Protein AF-A0A3N4KNM6-F1 (afdb_monomer)

Organism: NCBI:txid1392247

Radius of gyration: 22.74 Å; Cα contacts (8 Å, |Δi|>4): 442; chains: 1; bounding box: 51×50×60 Å

Foldseek 3Di:
DPPDPPPVVVVLVVLLVVLVPDDPLLSVLLLLLLLQCLQAPDFAAQLQSLQLSQQDLQSDRDPDDDHPVSNCVSNDQQWDAPPVVRGIHGNDPVSSVVSCVVDPNLQSLLSVLSSLLSCLQNVPPSPRNPVSSLACNVVSLVSHDDPPPVSPVSSVVSVCSCLPPDPSVVVSLVVLQVVLVVPPPDPDPDDPGRRQHLCNCCLQVLVVVSVVVCLVVLVPPPCNQLSLQLSLLNNLLNLNLVSNLVSLPDPPHDQQFLSPDPFSDGSLRSCLQVVNLNSNVSLVVDPNRDQQDATSQQDGSLRNNVVNVNVSSNVVLVPDPPRDPPRDGD

Structure (mmCIF, N/CA/C/O backbone):
data_AF-A0A3N4KNM6-F1
#
_entry.id   AF-A0A3N4KNM6-F1
#
loop_
_atom_site.group_PDB
_atom_site.id
_atom_site.type_symbol
_atom_site.label_atom_id
_atom_site.label_alt_id
_atom_site.label_comp_id
_atom_site.label_asym_id
_atom_site.label_entity_id
_atom_site.la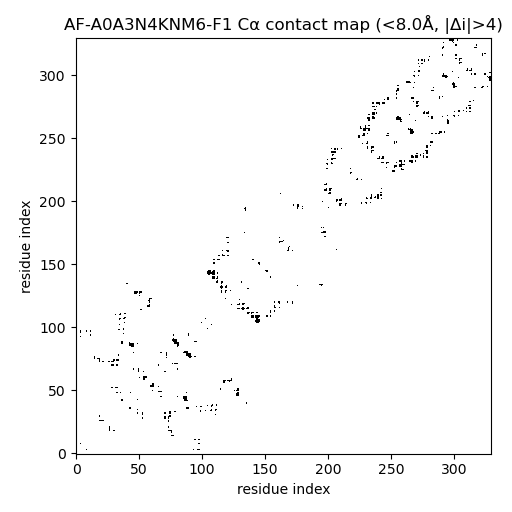bel_seq_id
_atom_site.pdbx_PDB_ins_code
_atom_site.Cartn_x
_atom_site.Cartn_y
_atom_site.Cartn_z
_atom_site.occupancy
_atom_site.B_iso_or_equiv
_atom_site.auth_seq_id
_atom_site.auth_comp_id
_atom_site.auth_asym_id
_atom_site.auth_atom_id
_atom_site.pdbx_PDB_model_num
ATOM 1 N N . MET A 1 1 ? 1.178 -22.705 -11.288 1.00 40.38 1 MET A N 1
ATOM 2 C CA . MET A 1 1 ? 2.420 -22.629 -12.080 1.00 40.38 1 MET A CA 1
ATOM 3 C C . MET A 1 1 ? 2.106 -23.187 -13.448 1.00 40.38 1 MET A C 1
ATOM 5 O O . MET A 1 1 ? 1.739 -24.351 -13.535 1.00 40.38 1 MET A O 1
ATOM 9 N N . VAL A 1 2 ? 2.117 -22.347 -14.479 1.00 44.06 2 VAL A N 1
ATOM 10 C CA . VAL A 1 2 ? 2.135 -22.839 -15.859 1.00 44.06 2 VAL A CA 1
ATOM 11 C C . VAL A 1 2 ? 3.602 -23.144 -16.120 1.00 44.06 2 VAL A C 1
ATOM 13 O O . VAL A 1 2 ? 4.392 -22.212 -16.210 1.00 44.06 2 VAL A O 1
ATOM 16 N N . GLU A 1 3 ? 3.980 -24.421 -16.113 1.00 51.47 3 GLU A N 1
ATOM 17 C CA . GLU A 1 3 ? 5.349 -24.813 -16.455 1.00 51.47 3 GLU A CA 1
ATOM 18 C C . GLU A 1 3 ? 5.665 -24.288 -17.857 1.00 51.47 3 GLU A C 1
ATOM 20 O O . GLU A 1 3 ? 4.931 -24.542 -18.819 1.00 51.47 3 GLU A O 1
ATOM 25 N N . ILE A 1 4 ? 6.732 -23.499 -17.958 1.00 58.62 4 ILE A N 1
ATOM 26 C CA . ILE A 1 4 ? 7.205 -22.986 -19.235 1.00 58.62 4 ILE A CA 1
ATOM 27 C C . ILE A 1 4 ? 7.643 -24.208 -20.065 1.00 58.62 4 ILE A C 1
ATOM 29 O O . ILE A 1 4 ? 8.384 -25.055 -19.565 1.00 58.62 4 ILE A O 1
ATOM 33 N N . PRO A 1 5 ? 7.172 -24.369 -21.318 1.00 60.12 5 PRO A N 1
ATOM 34 C CA . PRO A 1 5 ? 7.485 -25.560 -22.100 1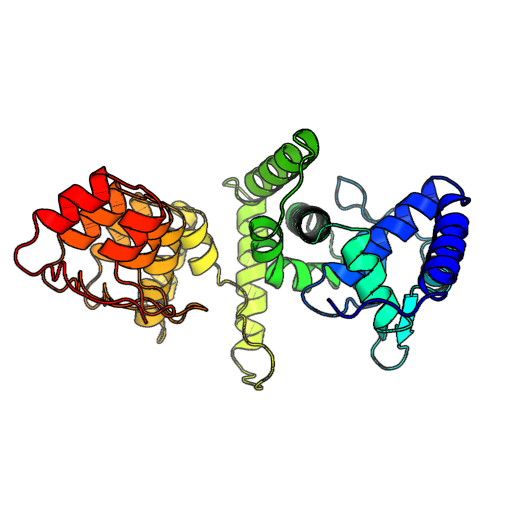.00 60.12 5 PRO A CA 1
ATOM 35 C C . PRO A 1 5 ? 8.997 -25.781 -22.237 1.00 60.12 5 PRO A C 1
ATOM 37 O O . PRO A 1 5 ? 9.740 -24.856 -22.577 1.00 60.12 5 PRO A O 1
ATOM 40 N N . ALA A 1 6 ? 9.443 -27.022 -22.022 1.00 56.44 6 ALA A N 1
ATOM 41 C CA . ALA A 1 6 ? 10.852 -27.399 -22.084 1.00 56.44 6 ALA A CA 1
ATOM 42 C C . ALA A 1 6 ? 11.496 -26.941 -23.413 1.00 56.44 6 ALA A C 1
ATOM 44 O O . ALA A 1 6 ? 11.115 -27.392 -24.492 1.00 56.44 6 ALA A O 1
ATOM 45 N N . GLY A 1 7 ? 12.454 -26.008 -23.324 1.00 63.00 7 GLY A N 1
ATOM 46 C CA . GLY A 1 7 ? 13.146 -25.375 -24.461 1.00 63.00 7 GLY A CA 1
ATOM 47 C C . GLY A 1 7 ? 12.948 -23.855 -24.559 1.00 63.00 7 GLY A C 1
ATOM 48 O O . GLY A 1 7 ? 13.859 -23.136 -24.985 1.00 63.00 7 GLY A O 1
ATOM 49 N N . LEU A 1 8 ? 11.812 -23.331 -24.085 1.00 70.38 8 LEU A N 1
ATOM 50 C CA . LEU A 1 8 ? 11.596 -21.883 -23.970 1.00 70.38 8 LEU A CA 1
ATOM 51 C C . LEU A 1 8 ? 12.484 -21.272 -22.879 1.00 70.38 8 LEU A C 1
ATOM 53 O O . LEU A 1 8 ? 13.085 -20.228 -23.120 1.00 70.38 8 LEU A O 1
ATOM 57 N N . ASP A 1 9 ? 12.699 -21.971 -21.763 1.00 76.25 9 ASP A N 1
ATOM 58 C CA . ASP A 1 9 ? 13.621 -21.525 -20.708 1.00 76.25 9 ASP A CA 1
ATOM 59 C C . ASP A 1 9 ? 15.058 -21.395 -21.201 1.00 76.25 9 ASP A C 1
ATOM 61 O O . ASP A 1 9 ? 15.755 -20.446 -20.856 1.00 76.25 9 ASP A O 1
ATOM 65 N N . GLN A 1 10 ? 15.521 -22.312 -22.053 1.00 82.06 10 GLN A N 1
ATOM 66 C CA . GLN A 1 10 ? 16.858 -22.218 -22.650 1.00 82.06 10 GLN A CA 1
ATOM 67 C C . GLN A 1 10 ? 16.966 -20.986 -23.554 1.00 82.06 10 GLN A C 1
ATOM 69 O O . GLN A 1 10 ? 17.974 -20.280 -23.538 1.00 82.06 10 GLN A O 1
ATOM 74 N N . THR A 1 11 ? 15.898 -20.689 -24.298 1.00 86.56 11 THR A N 1
ATOM 75 C CA . THR A 1 11 ? 15.822 -19.511 -25.167 1.00 86.56 11 THR A CA 1
ATOM 76 C C . THR A 1 11 ? 15.814 -18.216 -24.349 1.00 86.56 11 THR A C 1
ATOM 78 O O . THR A 1 11 ? 16.552 -17.281 -24.666 1.00 86.56 11 THR A O 1
ATOM 81 N N . PHE A 1 12 ? 15.027 -18.154 -23.273 1.00 89.75 12 PHE A N 1
ATOM 82 C CA . PHE A 1 12 ? 14.973 -16.996 -22.384 1.00 89.75 12 PHE A CA 1
ATOM 83 C C . PHE A 1 12 ? 16.278 -16.804 -21.613 1.00 89.75 12 PHE A C 1
ATOM 85 O O . PHE A 1 12 ? 16.792 -15.689 -21.582 1.00 89.75 12 PHE A O 1
ATOM 92 N N . ASN A 1 13 ? 16.894 -17.876 -21.114 1.00 88.69 13 ASN A N 1
ATOM 93 C CA . ASN A 1 13 ? 18.219 -17.817 -20.496 1.00 88.69 13 ASN A CA 1
ATOM 94 C C . ASN A 1 13 ? 19.294 -17.323 -21.477 1.00 88.69 13 ASN A C 1
ATOM 96 O O . ASN A 1 13 ? 20.147 -16.525 -21.097 1.00 88.69 13 ASN A O 1
ATOM 100 N N . ALA A 1 14 ? 19.236 -17.711 -22.755 1.00 90.25 14 ALA A N 1
ATOM 101 C CA . ALA A 1 14 ? 20.152 -17.191 -23.771 1.00 90.25 14 ALA A CA 1
ATOM 102 C C . ALA A 1 14 ? 19.932 -15.692 -24.059 1.00 90.25 14 ALA A C 1
ATOM 104 O O . ALA A 1 14 ? 20.891 -14.955 -24.296 1.00 90.25 14 ALA A O 1
ATOM 105 N N . ILE A 1 15 ? 18.683 -15.210 -24.042 1.00 90.50 15 ILE A N 1
ATOM 106 C CA . ILE A 1 15 ? 18.385 -13.771 -24.146 1.00 90.50 15 ILE A CA 1
ATOM 107 C C . ILE A 1 15 ? 18.886 -13.032 -22.901 1.00 90.50 15 ILE A C 1
ATOM 109 O O . ILE A 1 15 ? 19.560 -12.014 -23.040 1.00 90.50 15 ILE A O 1
ATOM 113 N N . LEU A 1 16 ? 18.633 -13.565 -21.706 1.00 91.38 16 LEU A N 1
ATOM 114 C CA . LEU A 1 16 ? 19.095 -12.982 -20.451 1.00 91.38 16 LEU A CA 1
ATOM 115 C C . LEU A 1 16 ? 20.625 -12.910 -20.393 1.00 91.38 16 LEU A C 1
ATOM 117 O O . LEU A 1 16 ? 21.168 -11.864 -20.064 1.00 91.38 16 LEU A O 1
ATOM 121 N N . HIS A 1 17 ? 21.328 -13.957 -20.828 1.00 92.62 17 HIS A N 1
ATOM 122 C CA . HIS A 1 17 ? 22.785 -13.940 -20.946 1.00 92.62 17 HIS A CA 1
ATOM 123 C C . HIS A 1 17 ? 23.271 -12.839 -21.901 1.00 92.62 17 HIS A C 1
ATOM 125 O O . HIS A 1 17 ? 24.278 -12.189 -21.636 1.00 92.62 17 HIS A O 1
ATOM 131 N N . ARG A 1 18 ? 22.561 -12.582 -23.010 1.00 94.38 18 ARG A N 1
ATOM 132 C CA . ARG A 1 18 ? 22.881 -11.448 -23.896 1.00 94.38 18 ARG A CA 1
ATOM 133 C C . ARG A 1 18 ? 22.649 -10.101 -23.219 1.00 94.38 18 ARG A C 1
ATOM 135 O O . ARG A 1 18 ? 23.432 -9.191 -23.454 1.00 94.38 18 ARG A O 1
ATOM 142 N N . ILE A 1 19 ? 21.616 -9.975 -22.386 1.00 93.75 19 ILE A N 1
ATOM 143 C CA . ILE A 1 19 ? 21.391 -8.783 -21.556 1.00 93.75 19 ILE A CA 1
ATOM 144 C C . ILE A 1 19 ? 22.547 -8.601 -20.564 1.00 93.75 19 ILE A C 1
ATOM 146 O O . ILE A 1 19 ? 23.130 -7.521 -20.480 1.00 93.75 19 ILE A O 1
ATOM 150 N N . ASP A 1 20 ? 22.937 -9.671 -19.875 1.00 92.81 20 ASP A N 1
ATOM 151 C CA . ASP A 1 20 ? 24.010 -9.655 -18.882 1.00 92.81 20 ASP A CA 1
ATOM 152 C C . ASP A 1 20 ? 25.406 -9.465 -19.513 1.00 92.81 20 ASP A C 1
ATOM 154 O O . ASP A 1 20 ? 26.302 -8.916 -18.878 1.00 92.81 20 ASP A O 1
ATOM 158 N N . ALA A 1 21 ? 25.593 -9.803 -20.790 1.00 95.06 21 ALA A N 1
ATOM 159 C CA . ALA A 1 21 ? 26.837 -9.553 -21.522 1.00 95.06 21 ALA A CA 1
ATOM 160 C C . ALA A 1 21 ? 27.030 -8.086 -21.959 1.00 95.06 21 ALA A C 1
ATOM 162 O O . ALA A 1 21 ? 28.122 -7.717 -22.394 1.00 95.06 21 ALA A O 1
ATOM 163 N N . GLN A 1 22 ? 26.000 -7.238 -21.859 1.00 95.25 22 GLN A N 1
ATOM 164 C CA . GLN A 1 22 ? 26.117 -5.817 -22.196 1.00 95.25 22 GLN A CA 1
ATOM 165 C C . GLN A 1 22 ? 26.999 -5.058 -21.190 1.00 95.25 22 GLN A C 1
ATOM 167 O O . GLN A 1 22 ? 27.291 -5.529 -20.083 1.00 95.25 22 GLN A O 1
ATOM 172 N N . LEU A 1 23 ? 27.395 -3.837 -21.571 1.00 93.06 23 LEU A N 1
ATOM 173 C CA . LEU A 1 23 ? 28.063 -2.891 -20.675 1.00 93.06 23 LEU A CA 1
ATOM 174 C C . LEU A 1 23 ? 27.224 -2.652 -19.415 1.00 93.06 23 LEU A C 1
ATOM 176 O O . LEU A 1 23 ? 25.996 -2.618 -19.475 1.00 93.06 23 LEU A O 1
ATOM 180 N N . GLU A 1 24 ? 27.896 -2.409 -18.289 1.00 89.94 24 GLU A N 1
ATOM 181 C CA . GLU A 1 24 ? 27.272 -2.316 -16.961 1.00 89.94 24 GLU A CA 1
ATOM 182 C C . GLU A 1 24 ? 26.066 -1.363 -16.914 1.00 89.94 24 GLU A C 1
ATOM 184 O O . GLU A 1 24 ? 25.020 -1.695 -16.354 1.00 89.94 24 GLU A O 1
ATOM 189 N N . ARG A 1 25 ? 26.172 -0.198 -17.571 1.00 88.56 25 ARG A N 1
ATOM 190 C CA . ARG A 1 25 ? 25.082 0.786 -17.657 1.00 88.56 25 ARG A CA 1
ATOM 191 C C . ARG A 1 25 ? 23.850 0.226 -18.377 1.00 88.56 25 ARG A C 1
ATOM 193 O O . ARG A 1 25 ? 22.740 0.401 -17.880 1.00 88.56 25 ARG A O 1
ATOM 200 N N . SER A 1 26 ? 24.046 -0.419 -19.524 1.00 91.12 26 SER A N 1
ATOM 201 C CA . SER A 1 26 ? 22.969 -0.973 -20.353 1.00 91.12 26 SER A CA 1
ATOM 202 C C . SER A 1 26 ? 22.342 -2.203 -19.702 1.00 91.12 26 SER A C 1
ATOM 204 O O . SER A 1 26 ? 21.123 -2.289 -19.615 1.00 91.12 26 SER A O 1
ATOM 206 N N . ARG A 1 27 ? 23.158 -3.088 -19.115 1.00 93.25 27 ARG A N 1
ATOM 207 C CA . ARG A 1 27 ? 22.684 -4.224 -18.313 1.00 93.25 27 ARG A CA 1
ATOM 208 C C . ARG A 1 27 ? 21.820 -3.766 -17.142 1.00 93.25 27 ARG A C 1
ATOM 210 O O . ARG A 1 27 ? 20.701 -4.244 -16.977 1.00 93.25 27 ARG A O 1
ATOM 217 N N . THR A 1 28 ? 22.320 -2.821 -16.344 1.00 90.75 28 THR A N 1
ATOM 218 C CA . THR A 1 28 ? 21.588 -2.282 -15.190 1.00 90.75 28 THR A CA 1
ATOM 219 C C . THR A 1 28 ? 20.264 -1.664 -15.630 1.00 90.75 28 THR A C 1
ATOM 221 O O . THR A 1 28 ? 19.230 -1.923 -15.015 1.00 90.75 28 THR A O 1
ATOM 224 N N . ARG A 1 29 ? 20.267 -0.892 -16.726 1.00 92.31 29 ARG A N 1
ATOM 225 C CA . ARG A 1 29 ? 19.048 -0.281 -17.260 1.00 92.31 29 ARG A CA 1
ATOM 226 C C . ARG A 1 29 ? 18.053 -1.323 -17.763 1.00 92.31 29 ARG A C 1
ATOM 228 O O . ARG A 1 29 ? 16.887 -1.241 -17.395 1.00 92.31 29 ARG A O 1
ATOM 235 N N . ALA A 1 30 ? 18.503 -2.305 -18.539 1.00 94.38 30 ALA A N 1
ATOM 236 C CA . ALA A 1 30 ? 17.660 -3.376 -19.056 1.00 94.38 30 ALA A CA 1
ATOM 237 C C . ALA A 1 30 ? 17.006 -4.166 -17.918 1.00 94.38 30 ALA A C 1
ATOM 239 O O . ALA A 1 30 ? 15.788 -4.330 -17.905 1.00 94.38 30 ALA A O 1
ATOM 240 N N . ARG A 1 31 ? 17.783 -4.587 -16.909 1.00 93.25 31 ARG A N 1
ATOM 241 C CA . ARG A 1 31 ? 17.239 -5.299 -15.740 1.00 93.25 31 ARG A CA 1
ATOM 242 C C . ARG A 1 31 ? 16.252 -4.435 -14.960 1.00 93.25 31 ARG A C 1
ATOM 244 O O . ARG A 1 31 ? 15.190 -4.927 -14.590 1.00 93.25 31 ARG A O 1
ATOM 251 N N . LYS A 1 32 ? 16.559 -3.147 -14.763 1.00 92.38 32 LYS A N 1
ATOM 252 C CA . LYS A 1 32 ? 15.626 -2.198 -14.143 1.00 92.38 32 LYS A CA 1
ATOM 253 C C . LYS A 1 32 ? 14.337 -2.088 -14.959 1.00 92.38 32 LYS A C 1
ATOM 255 O O . LYS A 1 32 ? 13.266 -2.211 -14.387 1.00 92.38 32 LYS A O 1
ATOM 260 N N . ALA A 1 33 ? 14.410 -1.965 -16.282 1.00 94.94 33 ALA A N 1
ATOM 261 C CA . ALA A 1 33 ? 13.234 -1.892 -17.148 1.00 94.94 33 ALA A CA 1
ATOM 262 C C . ALA A 1 33 ? 12.344 -3.139 -17.038 1.00 94.94 33 ALA A C 1
ATOM 264 O O . ALA A 1 33 ? 11.131 -2.997 -16.899 1.00 94.94 33 ALA A O 1
ATOM 265 N N . LEU A 1 34 ? 12.932 -4.343 -17.022 1.00 94.94 34 LEU A N 1
ATOM 266 C CA . LEU A 1 34 ? 12.185 -5.590 -16.817 1.00 94.94 34 LEU A CA 1
ATOM 267 C C . LEU A 1 34 ? 11.457 -5.594 -15.465 1.00 94.94 34 LEU A C 1
ATOM 269 O O . LEU A 1 34 ? 10.272 -5.912 -15.422 1.00 94.94 34 LEU A O 1
ATOM 273 N N . MET A 1 35 ? 12.132 -5.182 -14.384 1.00 92.81 35 MET A N 1
ATOM 274 C CA . MET A 1 35 ? 11.518 -5.080 -13.053 1.00 92.81 35 MET A CA 1
ATOM 275 C C . MET A 1 35 ? 10.376 -4.061 -13.014 1.00 92.81 35 MET A C 1
ATOM 277 O O . MET A 1 35 ? 9.349 -4.332 -12.402 1.00 92.81 35 MET A O 1
ATOM 281 N N . LEU A 1 36 ? 10.523 -2.910 -13.676 1.00 93.69 36 LEU A N 1
ATOM 282 C CA . LEU A 1 36 ? 9.483 -1.878 -13.700 1.00 93.69 36 LEU A CA 1
ATOM 283 C C . LEU A 1 36 ? 8.267 -2.298 -14.522 1.00 93.69 36 LEU A C 1
ATOM 285 O O . LEU A 1 36 ? 7.143 -2.104 -14.080 1.00 93.69 36 LEU A O 1
ATOM 289 N N . ILE A 1 37 ? 8.474 -2.907 -15.692 1.00 93.31 37 ILE A N 1
ATOM 290 C CA . ILE A 1 37 ? 7.374 -3.427 -16.517 1.00 93.31 37 ILE A CA 1
ATOM 291 C C . ILE A 1 37 ? 6.640 -4.548 -15.775 1.00 93.31 37 ILE A C 1
ATOM 293 O O . ILE A 1 37 ? 5.416 -4.613 -15.834 1.00 93.31 37 ILE A O 1
ATOM 297 N N . HIS A 1 38 ? 7.377 -5.410 -15.069 1.00 92.19 38 HIS A N 1
ATOM 298 C CA . HIS A 1 38 ? 6.799 -6.495 -14.285 1.00 92.19 38 HIS A CA 1
ATOM 299 C C . HIS A 1 38 ? 6.027 -5.993 -13.055 1.00 92.19 38 HIS A C 1
ATOM 301 O O . HIS A 1 38 ? 4.898 -6.418 -12.829 1.00 92.19 38 HIS A O 1
ATOM 307 N N . GLY A 1 39 ? 6.626 -5.094 -12.270 1.00 91.25 39 GLY A N 1
ATOM 308 C CA . GLY A 1 39 ? 6.070 -4.635 -10.998 1.00 91.25 39 GLY A CA 1
ATOM 309 C C . GLY A 1 39 ? 5.002 -3.550 -11.118 1.00 91.25 39 GLY A C 1
ATOM 310 O O . GLY A 1 39 ? 4.355 -3.235 -10.121 1.00 91.25 39 GLY A O 1
ATOM 311 N N . ALA A 1 40 ? 4.818 -2.936 -12.290 1.00 91.81 40 ALA A N 1
ATOM 312 C CA . ALA A 1 40 ? 3.860 -1.851 -12.449 1.00 91.81 40 ALA A CA 1
ATOM 313 C C . ALA A 1 40 ? 2.399 -2.325 -12.332 1.00 91.81 40 ALA A C 1
ATOM 315 O O . ALA A 1 40 ? 1.984 -3.304 -12.941 1.00 91.81 40 ALA A O 1
ATOM 316 N N . GLN A 1 41 ? 1.587 -1.558 -11.599 1.00 88.75 41 GLN A N 1
ATOM 317 C CA . GLN A 1 41 ? 0.149 -1.788 -11.395 1.00 88.75 41 GLN A CA 1
ATOM 318 C C . GLN A 1 41 ? -0.677 -1.566 -12.668 1.00 88.75 41 GLN A C 1
ATOM 320 O O . GLN A 1 41 ? -1.819 -2.004 -12.774 1.00 88.75 41 GLN A O 1
ATOM 325 N N . ARG A 1 42 ? -0.095 -0.878 -13.654 1.00 89.44 42 ARG A N 1
ATOM 326 C CA . ARG A 1 42 ? -0.599 -0.780 -15.023 1.00 89.44 42 ARG A CA 1
ATOM 327 C C . ARG A 1 42 ? 0.571 -0.664 -15.998 1.00 89.44 42 ARG A C 1
ATOM 329 O O . ARG A 1 42 ? 1.638 -0.210 -15.582 1.00 89.44 42 ARG A O 1
ATOM 336 N N . PRO A 1 43 ? 0.374 -0.963 -17.294 1.00 89.69 43 PRO A N 1
ATOM 337 C CA . PRO A 1 43 ? 1.395 -0.707 -18.300 1.00 89.69 43 PRO A CA 1
ATOM 338 C C . PRO A 1 43 ? 1.909 0.738 -18.231 1.00 89.69 43 PRO A C 1
ATOM 340 O O . PRO A 1 43 ? 1.127 1.695 -18.134 1.00 89.69 43 PRO A O 1
ATOM 343 N N . LEU A 1 44 ? 3.235 0.877 -18.251 1.00 89.94 44 LEU A N 1
ATOM 344 C CA . LEU A 1 44 ? 3.920 2.165 -18.252 1.00 89.94 44 LEU A CA 1
ATOM 345 C C . LEU A 1 44 ? 4.015 2.689 -19.681 1.00 89.94 44 LEU A C 1
ATOM 347 O O . LEU A 1 44 ? 4.361 1.946 -20.606 1.00 89.94 44 LEU A O 1
ATOM 351 N N . SER A 1 45 ? 3.737 3.980 -19.845 1.00 91.31 45 SER A N 1
ATOM 352 C CA . SER A 1 45 ? 3.939 4.644 -21.127 1.00 91.31 45 SER A CA 1
ATOM 353 C C . SER A 1 45 ? 5.420 4.801 -21.460 1.00 91.31 45 SER A C 1
ATOM 355 O O . SER A 1 45 ? 6.272 4.757 -20.565 1.00 91.31 45 SER A O 1
ATOM 357 N N . SER A 1 46 ? 5.746 5.065 -22.728 1.00 92.00 46 SER A N 1
ATOM 358 C CA . SER A 1 46 ? 7.141 5.293 -23.125 1.00 92.00 46 SER A CA 1
ATOM 359 C C . SER A 1 46 ? 7.800 6.409 -22.318 1.00 92.00 46 SER A C 1
ATOM 361 O O . SER A 1 46 ? 8.933 6.269 -21.861 1.00 92.00 46 SER A O 1
ATOM 363 N N . LYS A 1 47 ? 7.070 7.507 -22.093 1.00 89.44 47 LYS A N 1
ATOM 364 C CA . LYS A 1 47 ? 7.557 8.651 -21.310 1.00 89.44 47 LYS A CA 1
ATOM 365 C C . LYS A 1 47 ? 7.770 8.297 -19.841 1.00 89.44 47 LYS A C 1
ATOM 367 O O . LYS A 1 47 ? 8.778 8.700 -19.274 1.00 89.44 47 LYS A O 1
ATOM 372 N N . GLU A 1 48 ? 6.848 7.544 -19.240 1.00 90.38 48 GLU A N 1
ATOM 373 C CA . GLU A 1 48 ? 6.959 7.109 -17.841 1.00 90.38 48 GLU A CA 1
ATOM 374 C C . GLU A 1 48 ? 8.160 6.187 -17.635 1.00 90.38 48 GLU A C 1
ATOM 376 O O . GLU A 1 48 ? 8.934 6.403 -16.704 1.00 90.38 48 GLU A O 1
ATOM 381 N N . LEU A 1 49 ? 8.354 5.199 -18.518 1.00 92.06 49 LEU A N 1
ATOM 382 C CA . LEU A 1 49 ? 9.467 4.262 -18.392 1.00 92.06 49 LEU A CA 1
ATOM 383 C C . LEU A 1 49 ? 10.817 4.945 -18.641 1.00 92.06 49 LEU A C 1
ATOM 385 O O . LEU A 1 49 ? 11.748 4.741 -17.866 1.00 92.06 49 LEU A O 1
ATOM 389 N N . ILE A 1 50 ? 10.927 5.791 -19.673 1.00 90.69 50 ILE A N 1
ATOM 390 C CA . ILE A 1 50 ? 12.152 6.566 -19.931 1.00 90.69 50 ILE A CA 1
ATOM 391 C C . ILE A 1 50 ? 12.492 7.431 -18.715 1.00 90.69 50 ILE A C 1
ATOM 393 O O . ILE A 1 50 ? 13.624 7.397 -18.238 1.00 90.69 50 ILE A O 1
ATOM 397 N N . GLN A 1 51 ? 11.506 8.151 -18.173 1.00 87.44 51 GLN A N 1
ATOM 398 C CA . GLN A 1 51 ? 11.694 8.976 -16.984 1.00 87.44 51 GLN A CA 1
ATOM 399 C C . GLN A 1 51 ? 12.172 8.137 -15.789 1.00 87.44 51 GLN A C 1
ATOM 401 O O . GLN A 1 51 ? 13.133 8.519 -15.132 1.00 87.44 51 GLN A O 1
ATOM 406 N N . ALA A 1 52 ? 11.554 6.983 -15.531 1.00 89.25 52 ALA A N 1
ATOM 407 C CA . ALA A 1 52 ? 11.923 6.090 -14.431 1.00 89.25 52 ALA A CA 1
ATOM 408 C C . ALA A 1 52 ? 13.348 5.507 -14.557 1.00 89.25 52 ALA A C 1
ATOM 410 O O . ALA A 1 52 ? 14.029 5.271 -13.554 1.00 89.25 52 ALA A O 1
ATOM 411 N N . LEU A 1 53 ? 13.811 5.262 -15.786 1.00 89.44 53 LEU A N 1
ATOM 412 C CA . LEU A 1 53 ? 15.131 4.688 -16.066 1.00 89.44 53 LEU A CA 1
ATOM 413 C C . LEU A 1 53 ? 16.262 5.720 -16.093 1.00 89.44 53 LEU A C 1
ATOM 415 O O . LEU A 1 53 ? 17.419 5.348 -15.881 1.00 89.44 53 LEU A O 1
ATOM 419 N N . ASP A 1 54 ? 15.946 6.982 -16.374 1.00 83.25 54 ASP A N 1
ATOM 420 C CA . ASP A 1 54 ? 16.935 8.055 -16.537 1.00 83.25 54 ASP A CA 1
ATOM 421 C C . ASP A 1 54 ? 17.004 9.019 -15.339 1.00 83.25 54 ASP A C 1
ATOM 423 O O . ASP A 1 54 ? 17.854 9.911 -15.305 1.00 83.25 54 ASP A O 1
ATOM 427 N N . MET A 1 55 ? 16.136 8.812 -14.343 1.00 75.31 55 MET A N 1
ATOM 428 C CA . MET A 1 55 ? 16.147 9.515 -13.063 1.00 75.31 55 MET A CA 1
ATOM 429 C C . MET A 1 55 ? 17.365 9.100 -12.226 1.00 75.31 55 MET A C 1
ATOM 431 O O . MET A 1 55 ? 17.601 7.911 -11.989 1.00 75.31 55 MET A O 1
ATOM 435 N N . ASP A 1 56 ? 18.154 10.076 -11.778 1.00 68.75 56 ASP A N 1
ATOM 436 C CA . ASP A 1 56 ? 19.164 9.860 -10.744 1.00 68.75 56 ASP A CA 1
ATOM 437 C C . ASP A 1 56 ? 18.564 9.927 -9.326 1.00 68.75 56 ASP A C 1
ATOM 439 O O . ASP A 1 56 ? 17.398 10.265 -9.135 1.00 68.75 56 ASP A O 1
ATOM 443 N N . SER A 1 57 ? 19.377 9.658 -8.300 1.00 64.25 57 SER A N 1
ATOM 444 C CA . SER A 1 57 ? 18.936 9.664 -6.895 1.00 64.25 57 SER A CA 1
ATOM 445 C C . SER A 1 57 ? 18.454 11.033 -6.371 1.00 64.25 57 SER A C 1
ATOM 447 O O . SER A 1 57 ? 18.104 11.152 -5.197 1.00 64.25 57 SER A O 1
ATOM 449 N N . ARG A 1 58 ? 18.506 12.095 -7.187 1.00 60.53 58 ARG A N 1
ATOM 450 C CA . ARG A 1 58 ? 18.006 13.449 -6.891 1.00 60.53 58 ARG A CA 1
ATOM 451 C C . ARG A 1 58 ? 16.810 13.831 -7.768 1.00 60.53 58 ARG A C 1
ATOM 453 O O . ARG A 1 58 ? 16.441 15.008 -7.816 1.00 60.53 58 ARG A O 1
ATOM 460 N N . GLY A 1 59 ? 16.221 12.867 -8.476 1.00 57.34 59 GLY A N 1
ATOM 461 C CA . GLY A 1 59 ? 15.097 13.121 -9.366 1.00 57.34 59 GLY A CA 1
ATOM 462 C C . GLY A 1 59 ? 15.484 13.859 -10.649 1.00 57.34 59 GLY A C 1
ATOM 463 O O . GLY A 1 59 ? 14.597 14.322 -11.366 1.00 57.34 59 GLY A O 1
ATOM 464 N N . GLU A 1 60 ? 16.779 14.032 -10.939 1.00 61.47 60 GLU A N 1
ATOM 465 C CA . GLU A 1 60 ? 17.226 14.692 -12.161 1.00 61.47 60 GLU A CA 1
ATOM 466 C C . GLU A 1 60 ? 17.249 13.680 -13.300 1.00 61.47 60 GLU A C 1
ATOM 468 O O . GLU A 1 60 ? 17.893 12.633 -13.222 1.00 61.47 60 GLU A O 1
ATOM 473 N N . VAL A 1 61 ? 16.533 14.004 -14.377 1.00 61.41 61 VAL A N 1
ATOM 474 C CA . VAL A 1 61 ? 16.677 13.285 -15.641 1.00 61.41 61 VAL A CA 1
ATOM 475 C C . VAL A 1 61 ? 18.058 13.632 -16.177 1.00 61.41 61 VAL A C 1
ATOM 477 O O . VAL A 1 61 ? 18.334 14.798 -16.478 1.00 61.41 61 VAL A O 1
ATOM 480 N N . ARG A 1 62 ? 18.942 12.635 -16.262 1.00 63.94 62 ARG A N 1
ATOM 481 C CA . ARG A 1 62 ? 20.272 12.822 -16.852 1.00 63.94 62 ARG A CA 1
ATOM 482 C C . ARG A 1 62 ? 20.084 13.369 -18.265 1.00 63.94 62 ARG A C 1
ATOM 484 O O . ARG A 1 62 ? 19.249 12.877 -19.009 1.00 63.94 62 ARG A O 1
ATOM 491 N N . ALA A 1 63 ? 20.805 14.428 -18.624 1.00 51.84 63 ALA A N 1
ATOM 492 C CA . ALA A 1 63 ? 20.574 15.142 -19.876 1.00 51.84 63 ALA A CA 1
ATOM 493 C C . ALA A 1 63 ? 20.596 14.203 -21.105 1.00 51.84 63 ALA A C 1
ATOM 495 O O . ALA A 1 63 ? 21.657 13.789 -21.564 1.00 51.84 63 ALA A O 1
ATOM 496 N N . GLY A 1 64 ? 19.391 13.891 -21.596 1.00 60.16 64 GLY A N 1
ATOM 497 C CA . GLY A 1 64 ? 19.003 13.598 -22.975 1.00 60.16 64 GLY A CA 1
ATOM 498 C C . GLY A 1 64 ? 19.822 12.553 -23.726 1.00 60.16 64 GLY A C 1
ATOM 499 O O . GLY A 1 64 ? 20.759 12.896 -24.440 1.00 60.16 64 GLY A O 1
ATOM 500 N N . GLY A 1 65 ? 19.382 11.294 -23.679 1.00 70.06 65 GLY A N 1
ATOM 501 C CA . GLY A 1 65 ? 19.844 10.287 -24.641 1.00 70.06 65 GLY A CA 1
ATOM 502 C C . GLY A 1 65 ? 19.082 8.964 -24.643 1.00 70.06 65 GLY A C 1
ATOM 503 O O . GLY A 1 65 ? 19.221 8.201 -25.593 1.00 70.06 65 GLY A O 1
ATOM 504 N N . LEU A 1 66 ? 18.281 8.670 -23.612 1.00 86.00 66 LEU A N 1
ATOM 505 C CA . LEU A 1 66 ? 17.513 7.429 -23.568 1.00 86.00 66 LEU A CA 1
ATOM 506 C C . LEU A 1 66 ? 16.267 7.527 -24.458 1.00 86.00 66 LEU A C 1
ATOM 508 O O . LEU A 1 66 ? 15.355 8.303 -24.175 1.00 86.00 66 LEU A O 1
ATOM 512 N N . THR A 1 67 ? 16.223 6.731 -25.525 1.00 91.62 67 THR A N 1
ATOM 513 C CA . THR A 1 67 ? 15.065 6.632 -26.424 1.00 91.62 67 THR A CA 1
ATOM 514 C C . THR A 1 67 ? 14.331 5.310 -26.227 1.00 91.62 67 THR A C 1
ATOM 516 O O . THR A 1 67 ? 14.831 4.389 -25.577 1.00 91.62 67 THR A O 1
ATOM 519 N N . THR A 1 68 ? 13.141 5.192 -26.818 1.00 93.12 68 THR A N 1
ATOM 520 C CA . THR A 1 68 ? 12.419 3.916 -26.861 1.00 93.12 68 THR A CA 1
ATOM 521 C C . THR A 1 68 ? 13.240 2.829 -27.542 1.00 93.12 68 THR A C 1
ATOM 523 O O . THR A 1 68 ? 13.267 1.706 -27.056 1.00 93.12 68 THR A O 1
ATOM 526 N N . ASP A 1 69 ? 13.944 3.172 -28.623 1.00 93.88 69 ASP A N 1
ATOM 527 C CA . ASP A 1 69 ? 14.758 2.222 -29.383 1.00 93.88 69 ASP A CA 1
ATOM 528 C C . ASP A 1 69 ? 15.950 1.739 -28.551 1.00 93.88 69 ASP A C 1
ATOM 530 O O . ASP A 1 69 ? 16.195 0.542 -28.488 1.00 93.88 69 ASP A O 1
ATOM 534 N N . THR A 1 70 ? 16.600 2.628 -27.787 1.00 93.94 70 THR A N 1
ATOM 535 C CA . THR A 1 70 ? 17.647 2.221 -26.836 1.00 93.94 70 THR A CA 1
ATOM 536 C C . THR A 1 70 ? 17.122 1.225 -25.801 1.00 93.94 70 THR A C 1
ATOM 538 O O . THR A 1 70 ? 17.802 0.250 -25.505 1.00 93.94 70 THR A O 1
ATOM 541 N N . ILE A 1 71 ? 15.918 1.435 -25.255 1.00 94.12 71 ILE A N 1
ATOM 542 C CA . ILE A 1 71 ? 15.324 0.493 -24.291 1.00 94.12 71 ILE A CA 1
ATOM 543 C C . ILE A 1 71 ? 15.045 -0.858 -24.958 1.00 94.12 71 ILE A C 1
ATOM 545 O O . ILE A 1 71 ? 15.343 -1.892 -24.368 1.00 94.12 71 ILE A O 1
ATOM 549 N N . LEU A 1 72 ? 14.493 -0.866 -26.175 1.00 94.88 72 LEU A N 1
ATOM 550 C CA . LEU A 1 72 ? 14.214 -2.102 -26.912 1.00 94.88 72 LEU A CA 1
ATOM 551 C C . LEU A 1 72 ? 15.502 -2.873 -27.232 1.00 94.88 72 LEU A C 1
ATOM 553 O O . LEU A 1 72 ? 15.553 -4.084 -27.031 1.00 94.88 72 LEU A O 1
ATOM 557 N N . ASP A 1 73 ? 16.556 -2.174 -27.650 1.00 94.19 73 ASP A N 1
ATOM 558 C CA . ASP A 1 73 ? 17.860 -2.777 -27.926 1.00 94.19 73 ASP A CA 1
ATOM 559 C C . ASP A 1 73 ? 18.489 -3.356 -26.648 1.00 94.19 73 ASP A C 1
ATOM 561 O O . ASP A 1 73 ? 18.958 -4.496 -26.634 1.00 94.19 73 ASP A O 1
ATOM 565 N N . GLU A 1 74 ? 18.463 -2.614 -25.539 1.00 95.31 74 GLU A N 1
ATOM 566 C CA . GLU A 1 74 ? 19.051 -3.053 -24.269 1.00 95.31 74 GLU A CA 1
ATOM 567 C C . GLU A 1 74 ? 18.251 -4.198 -23.623 1.00 95.31 74 GLU A C 1
ATOM 569 O O . GLU A 1 74 ? 18.841 -5.142 -23.094 1.00 95.31 74 GLU A O 1
ATOM 574 N N . CYS A 1 75 ? 16.918 -4.178 -23.708 1.00 93.75 75 CYS A N 1
ATOM 575 C CA . CYS A 1 75 ? 16.050 -5.258 -23.228 1.00 93.75 75 CYS A CA 1
ATOM 576 C C . CYS A 1 75 ? 15.975 -6.458 -24.183 1.00 93.75 75 CYS A C 1
ATOM 578 O O . CYS A 1 75 ? 15.393 -7.484 -23.814 1.00 93.75 75 CYS A O 1
ATOM 580 N N . GLN A 1 76 ? 16.562 -6.362 -25.381 1.00 90.38 76 GLN A N 1
ATOM 581 C CA . GLN A 1 76 ? 16.509 -7.402 -26.407 1.00 90.38 76 GLN A CA 1
ATOM 582 C C . GLN A 1 76 ? 15.044 -7.813 -26.698 1.00 90.38 76 GLN A C 1
ATOM 584 O O . GLN A 1 76 ? 14.096 -7.058 -26.491 1.00 90.38 76 GLN A O 1
ATOM 589 N N . ASN A 1 77 ? 14.819 -9.055 -27.132 1.00 88.31 77 ASN A N 1
ATOM 590 C CA . ASN A 1 77 ? 13.490 -9.563 -27.492 1.00 88.31 77 ASN A CA 1
ATOM 591 C C . ASN A 1 77 ? 12.550 -9.828 -26.295 1.00 88.31 77 ASN A C 1
ATOM 593 O O . ASN A 1 77 ? 11.514 -10.466 -26.475 1.00 88.31 77 ASN A O 1
ATOM 597 N N . PHE A 1 78 ? 12.891 -9.405 -25.073 1.00 92.94 78 PHE A N 1
ATOM 598 C CA . PHE A 1 78 ? 11.989 -9.555 -23.925 1.00 92.94 78 PHE A CA 1
ATOM 599 C C . PHE A 1 78 ? 10.880 -8.514 -23.909 1.00 92.94 78 PHE A C 1
ATOM 601 O O . PHE A 1 78 ? 9.775 -8.808 -23.452 1.00 92.94 78 PHE A O 1
ATOM 608 N N . VAL A 1 79 ? 11.151 -7.316 -24.417 1.00 93.56 79 VAL A N 1
ATOM 609 C CA . VAL A 1 79 ? 10.239 -6.178 -24.329 1.00 93.56 79 VAL A CA 1
ATOM 610 C C . VAL A 1 79 ? 9.872 -5.710 -25.729 1.00 93.56 79 VAL A C 1
ATOM 612 O O . VAL A 1 79 ? 10.706 -5.657 -26.626 1.00 93.56 79 VAL A O 1
ATOM 615 N N . VAL A 1 80 ? 8.605 -5.351 -25.909 1.00 93.31 80 VAL A N 1
ATOM 616 C CA . VAL A 1 80 ? 8.091 -4.712 -27.120 1.00 93.31 80 VAL A CA 1
ATOM 617 C C . VAL A 1 80 ? 7.365 -3.424 -26.756 1.00 93.31 80 VAL A C 1
ATOM 619 O O . VAL A 1 80 ? 6.772 -3.308 -25.681 1.00 93.31 80 VAL A O 1
ATOM 622 N N . LEU A 1 81 ? 7.393 -2.458 -27.673 1.00 93.81 81 LEU A N 1
ATOM 623 C CA . LEU A 1 81 ? 6.620 -1.226 -27.566 1.00 93.81 81 LEU A CA 1
ATOM 624 C C . LEU A 1 81 ? 5.363 -1.335 -28.426 1.00 93.81 81 LEU A C 1
ATOM 626 O O . LEU A 1 81 ? 5.440 -1.408 -29.657 1.00 93.81 81 LEU A O 1
ATOM 630 N N . ASP A 1 82 ? 4.200 -1.289 -27.786 1.00 91.25 82 ASP A N 1
ATOM 631 C CA . ASP A 1 82 ? 2.947 -1.096 -28.500 1.00 91.25 82 ASP A CA 1
ATOM 632 C C . ASP A 1 82 ? 2.808 0.377 -28.888 1.00 91.25 82 ASP A C 1
ATOM 634 O O . ASP A 1 82 ? 2.392 1.213 -28.089 1.00 91.25 82 ASP A O 1
ATOM 638 N N . ARG A 1 83 ? 3.169 0.711 -30.129 1.00 92.31 83 ARG A N 1
ATOM 639 C CA . ARG A 1 83 ? 3.169 2.102 -30.610 1.00 92.31 83 ARG A CA 1
ATOM 640 C C . ARG A 1 83 ? 1.777 2.735 -30.668 1.00 92.31 83 ARG A C 1
ATOM 642 O O . ARG A 1 83 ? 1.687 3.956 -30.703 1.00 92.31 83 ARG A O 1
ATOM 649 N N . LYS A 1 84 ? 0.700 1.938 -30.717 1.00 89.44 84 LYS A N 1
ATOM 650 C CA . LYS A 1 84 ? -0.671 2.474 -30.742 1.00 89.44 84 LYS A CA 1
ATOM 651 C C . LYS A 1 84 ? -1.112 2.918 -29.356 1.00 89.44 84 LYS A C 1
ATOM 653 O O . LYS A 1 84 ? -1.770 3.944 -29.230 1.00 89.44 84 LYS A O 1
ATOM 658 N N . LEU A 1 85 ? -0.768 2.127 -28.345 1.00 87.56 85 LEU A N 1
ATOM 659 C CA . LEU A 1 85 ? -1.115 2.395 -26.951 1.00 87.56 85 LEU A CA 1
ATOM 660 C C . LEU A 1 85 ? -0.035 3.200 -26.213 1.00 87.56 85 LEU A C 1
ATOM 662 O O . LEU A 1 85 ? -0.288 3.675 -25.113 1.00 87.56 85 LEU A O 1
ATOM 666 N N . ASP A 1 86 ? 1.139 3.365 -26.827 1.00 92.38 86 ASP A N 1
ATOM 667 C CA . ASP A 1 86 ? 2.344 3.957 -26.242 1.00 92.38 86 ASP A CA 1
ATOM 668 C C . ASP A 1 86 ? 2.785 3.255 -24.952 1.00 92.38 86 ASP A C 1
ATOM 670 O O . ASP A 1 86 ? 3.187 3.918 -24.006 1.00 92.38 86 ASP A O 1
ATOM 674 N N . VAL A 1 87 ? 2.702 1.919 -24.892 1.00 91.50 87 VAL A N 1
ATOM 675 C CA . VAL A 1 87 ? 3.049 1.145 -23.685 1.00 91.50 87 VAL A CA 1
ATOM 676 C C . VAL A 1 87 ? 4.100 0.079 -23.949 1.00 91.50 87 VAL A C 1
ATOM 678 O O . VAL A 1 87 ? 4.043 -0.656 -24.941 1.00 91.50 87 VAL A O 1
ATOM 681 N N . PHE A 1 88 ? 5.038 -0.042 -23.014 1.00 89.56 88 PHE A N 1
ATOM 682 C CA . PHE A 1 88 ? 5.966 -1.163 -22.977 1.00 89.56 88 PHE A CA 1
ATOM 683 C C . PHE A 1 88 ? 5.292 -2.390 -22.361 1.00 89.56 88 PHE A C 1
ATOM 685 O O . PHE A 1 88 ? 4.624 -2.299 -21.330 1.00 89.56 88 PHE A O 1
ATOM 692 N N . ARG A 1 89 ? 5.478 -3.550 -22.991 1.00 90.38 89 ARG A N 1
ATOM 693 C CA . ARG A 1 89 ? 5.001 -4.845 -22.490 1.00 90.38 89 ARG A CA 1
ATOM 694 C C . ARG A 1 89 ? 5.983 -5.950 -22.831 1.00 90.38 89 ARG A C 1
ATOM 696 O O . ARG A 1 89 ? 6.804 -5.804 -23.735 1.00 90.38 89 ARG A O 1
ATOM 703 N N . PHE A 1 90 ? 5.874 -7.076 -22.139 1.00 92.31 90 PHE A N 1
ATOM 704 C CA . PHE A 1 90 ? 6.635 -8.257 -22.520 1.00 92.31 90 PHE A CA 1
ATOM 705 C C . PHE A 1 90 ? 6.200 -8.769 -23.895 1.00 92.31 90 PHE A C 1
ATOM 707 O O . PHE A 1 90 ? 5.016 -8.734 -24.244 1.00 92.31 90 PHE A O 1
ATOM 714 N N . ALA A 1 91 ? 7.171 -9.245 -24.675 1.00 89.69 91 ALA A N 1
ATOM 715 C CA . ALA A 1 91 ? 6.953 -9.738 -26.033 1.00 89.69 91 ALA A CA 1
ATOM 716 C C . ALA A 1 91 ? 5.963 -10.915 -26.083 1.00 89.69 91 ALA A C 1
ATOM 718 O O . ALA A 1 91 ? 5.230 -11.074 -27.058 1.00 89.69 91 ALA A O 1
ATOM 719 N N . HIS A 1 92 ? 5.926 -11.723 -25.021 1.00 87.00 92 HIS A N 1
ATOM 720 C CA . HIS A 1 92 ? 5.032 -12.866 -24.877 1.00 87.00 92 HIS A CA 1
ATOM 721 C C . HIS A 1 92 ? 4.641 -13.074 -23.408 1.00 87.00 92 HIS A C 1
ATOM 723 O O . HIS A 1 92 ? 5.407 -12.724 -22.511 1.00 87.00 92 HIS A O 1
ATOM 729 N N . LEU A 1 93 ? 3.485 -13.697 -23.150 1.00 82.62 93 LEU A N 1
ATOM 730 C CA . LEU A 1 93 ? 3.030 -13.994 -21.784 1.00 82.62 93 LEU A CA 1
ATOM 731 C C . LEU A 1 93 ? 4.043 -14.865 -21.020 1.00 82.62 93 LEU A C 1
ATOM 733 O O . LEU A 1 93 ? 4.363 -14.567 -19.879 1.00 82.62 93 LEU A O 1
ATOM 737 N N . SER A 1 94 ? 4.640 -15.858 -21.682 1.00 87.88 94 SER A N 1
ATOM 738 C CA . SER A 1 94 ? 5.683 -16.709 -21.082 1.00 87.88 94 SER A CA 1
ATOM 739 C C . SER A 1 94 ? 6.948 -15.945 -20.674 1.00 87.88 94 SER A C 1
ATOM 741 O O . SER A 1 94 ? 7.650 -16.392 -19.778 1.00 87.88 94 SER A O 1
ATOM 743 N N . VAL A 1 95 ? 7.243 -14.793 -21.295 1.00 88.19 95 VAL A N 1
ATOM 744 C CA . VAL A 1 95 ? 8.351 -13.930 -20.844 1.00 88.19 95 VAL A CA 1
ATOM 745 C C . VAL A 1 95 ? 7.995 -13.291 -19.504 1.00 88.19 95 VAL A C 1
ATOM 747 O O . VAL A 1 95 ? 8.852 -13.206 -18.637 1.00 88.19 95 VAL A O 1
ATOM 750 N N . ASN A 1 96 ? 6.737 -12.886 -19.299 1.00 85.56 96 ASN A N 1
ATOM 751 C CA . ASN A 1 96 ? 6.283 -12.369 -18.006 1.00 85.56 96 ASN A CA 1
ATOM 752 C C . ASN A 1 96 ? 6.417 -13.425 -16.902 1.00 85.56 96 ASN A C 1
ATOM 754 O O . ASN A 1 96 ? 6.864 -13.106 -15.808 1.00 85.56 96 ASN A O 1
ATOM 758 N N . ASP A 1 97 ? 6.058 -14.678 -17.191 1.00 86.06 97 ASP A N 1
ATOM 759 C CA . ASP A 1 97 ? 6.180 -15.767 -16.217 1.00 86.06 97 ASP A CA 1
ATOM 760 C C . ASP A 1 97 ? 7.648 -16.100 -15.913 1.00 86.06 97 ASP A C 1
ATOM 762 O O . ASP A 1 97 ? 8.017 -16.200 -14.747 1.00 86.06 97 ASP A O 1
ATOM 766 N N . PHE A 1 98 ? 8.519 -16.111 -16.926 1.00 89.31 98 PHE A N 1
ATOM 767 C CA . PHE A 1 98 ? 9.967 -16.225 -16.720 1.00 89.31 98 PHE A CA 1
ATOM 768 C C . PHE A 1 98 ? 10.537 -15.066 -15.878 1.00 89.31 98 PHE A C 1
ATOM 770 O O . PHE A 1 98 ? 11.349 -15.265 -14.979 1.00 89.31 98 PHE A O 1
ATOM 777 N N . VAL A 1 99 ? 10.105 -13.829 -16.147 1.00 87.69 99 VAL A N 1
ATOM 778 C CA . VAL A 1 99 ? 10.551 -12.630 -15.420 1.00 87.69 99 VAL A CA 1
ATOM 779 C C . VAL A 1 99 ? 10.055 -12.633 -13.969 1.00 87.69 99 VAL A C 1
ATOM 781 O O . VAL A 1 99 ? 10.808 -12.206 -13.098 1.00 87.69 99 VAL A O 1
ATOM 784 N N . LYS A 1 100 ? 8.852 -13.153 -13.684 1.00 85.19 100 LYS A N 1
ATOM 785 C CA . LYS A 1 100 ? 8.351 -13.367 -12.310 1.00 85.19 100 LYS A CA 1
ATOM 786 C C . LYS A 1 100 ? 9.237 -14.314 -11.507 1.00 85.19 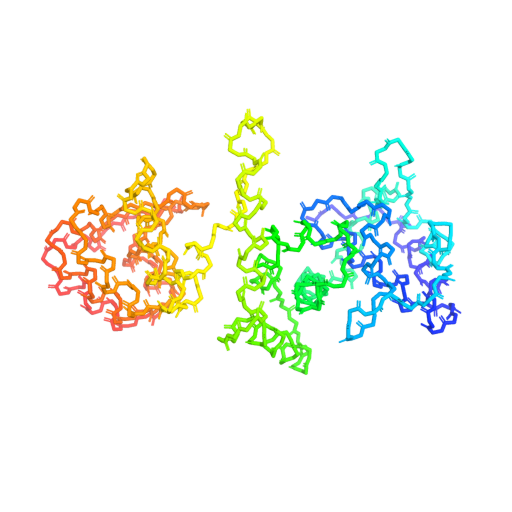100 LYS A C 1
ATOM 788 O O . LYS A 1 100 ? 9.455 -14.099 -10.321 1.00 85.19 100 LYS A O 1
ATOM 793 N N . GLU A 1 101 ? 9.728 -15.375 -12.139 1.00 85.69 101 GLU A N 1
ATOM 794 C CA . GLU A 1 101 ? 10.645 -16.314 -11.488 1.00 85.69 101 GLU A CA 1
ATOM 795 C C . GLU A 1 101 ? 12.040 -15.701 -11.308 1.00 85.69 101 GLU A C 1
ATOM 797 O O . GLU A 1 101 ? 12.707 -15.941 -10.302 1.00 85.69 101 GLU A O 1
ATOM 802 N N . LEU A 1 102 ? 12.466 -14.862 -12.257 1.00 85.44 102 LEU A N 1
ATOM 803 C CA . LEU A 1 102 ? 13.752 -14.168 -12.212 1.00 85.44 102 LEU A CA 1
ATOM 804 C C . LEU A 1 102 ? 13.798 -13.050 -11.159 1.00 85.44 102 LEU A C 1
ATOM 806 O O . LEU A 1 102 ? 14.835 -12.834 -10.527 1.00 85.44 102 LEU A O 1
ATOM 810 N N . PHE A 1 103 ? 12.704 -12.307 -11.002 1.00 81.38 103 PHE A N 1
ATOM 811 C CA . PHE A 1 103 ? 12.584 -11.198 -10.066 1.00 81.38 103 PHE A CA 1
ATOM 812 C C . PHE A 1 103 ? 11.431 -11.471 -9.108 1.00 81.38 103 PHE A C 1
ATOM 814 O O . PHE A 1 103 ? 10.270 -11.403 -9.493 1.00 81.38 103 PHE A O 1
ATOM 821 N N . PHE A 1 104 ? 11.754 -11.712 -7.836 1.00 83.94 104 PHE A N 1
ATOM 822 C CA . PHE A 1 104 ? 10.742 -11.797 -6.786 1.00 83.94 104 PHE A CA 1
ATOM 823 C C . PHE A 1 104 ? 9.835 -10.557 -6.815 1.00 83.94 104 PHE A C 1
ATOM 825 O O . PHE A 1 104 ? 10.334 -9.428 -6.833 1.00 83.94 104 PHE A O 1
ATOM 832 N N . GLU A 1 105 ? 8.517 -10.761 -6.765 1.00 85.50 105 GLU A N 1
ATOM 833 C CA . GLU A 1 105 ? 7.503 -9.697 -6.863 1.00 85.50 105 GLU A CA 1
ATOM 834 C C . GLU A 1 105 ? 7.773 -8.546 -5.878 1.00 85.50 105 GLU A C 1
ATOM 836 O O . GLU A 1 105 ? 7.764 -7.370 -6.251 1.00 85.50 105 GLU A O 1
ATOM 841 N N . GLY A 1 106 ? 8.158 -8.878 -4.642 1.00 87.31 106 GLY A N 1
ATOM 842 C CA . GLY A 1 106 ? 8.521 -7.891 -3.626 1.00 87.31 106 GLY A CA 1
ATOM 843 C C . GLY A 1 106 ? 9.711 -6.997 -4.002 1.00 87.31 106 GLY A C 1
ATOM 844 O O . GLY A 1 106 ? 9.745 -5.830 -3.611 1.00 87.31 106 GLY A O 1
ATOM 845 N N . VAL A 1 107 ? 10.662 -7.491 -4.800 1.00 90.12 107 VAL A N 1
ATOM 846 C CA . VAL A 1 107 ? 11.809 -6.710 -5.294 1.00 90.12 107 VAL A CA 1
ATOM 847 C C . VAL A 1 107 ? 11.381 -5.771 -6.419 1.00 90.12 107 VAL A C 1
ATOM 849 O O . VAL A 1 107 ? 11.835 -4.624 -6.468 1.00 90.12 107 VAL A O 1
ATOM 852 N N . ALA A 1 108 ? 10.480 -6.215 -7.298 1.00 91.69 108 ALA A N 1
ATOM 853 C CA . ALA A 1 108 ? 9.912 -5.363 -8.338 1.00 91.69 108 ALA A CA 1
ATOM 854 C C . ALA A 1 108 ? 9.103 -4.207 -7.720 1.00 91.69 108 ALA A C 1
ATOM 856 O O . ALA A 1 108 ? 9.322 -3.045 -8.070 1.00 91.69 108 ALA A O 1
ATOM 857 N N . HIS A 1 109 ? 8.262 -4.499 -6.721 1.00 93.06 109 HIS A N 1
ATOM 858 C CA . HIS A 1 109 ? 7.544 -3.477 -5.955 1.00 93.06 109 HIS A CA 1
ATOM 859 C C . HIS A 1 109 ? 8.482 -2.523 -5.211 1.00 93.06 109 HIS A C 1
ATOM 861 O O . HIS A 1 109 ? 8.235 -1.321 -5.208 1.00 93.06 109 HIS A O 1
ATOM 867 N N . ALA A 1 110 ? 9.593 -3.010 -4.656 1.00 92.81 110 ALA A N 1
ATOM 868 C CA . ALA A 1 110 ? 10.588 -2.156 -4.010 1.00 92.81 110 ALA A CA 1
ATOM 869 C C . ALA A 1 110 ? 11.229 -1.146 -4.987 1.00 92.81 110 ALA A C 1
ATOM 871 O O . ALA A 1 110 ? 11.356 0.033 -4.660 1.00 92.81 110 ALA A O 1
ATOM 872 N N . ASN A 1 111 ? 11.551 -1.577 -6.212 1.00 91.94 111 ASN A N 1
ATOM 873 C CA . ASN A 1 111 ? 12.064 -0.690 -7.267 1.00 91.94 111 ASN A CA 1
ATOM 874 C C . ASN A 1 111 ? 11.023 0.340 -7.716 1.00 91.94 111 ASN A C 1
ATOM 876 O O . ASN A 1 111 ? 11.342 1.514 -7.908 1.00 91.94 111 ASN A O 1
ATOM 880 N N . MET A 1 112 ? 9.768 -0.086 -7.862 1.00 93.19 112 MET A N 1
ATOM 881 C CA . MET A 1 112 ? 8.672 0.826 -8.174 1.00 93.19 112 MET A CA 1
ATOM 882 C C . MET A 1 112 ? 8.448 1.842 -7.045 1.00 93.19 112 MET A C 1
ATOM 884 O O . MET A 1 112 ? 8.250 3.022 -7.328 1.00 93.19 112 MET A O 1
ATOM 888 N N . ALA A 1 113 ? 8.530 1.416 -5.780 1.00 94.12 113 ALA A N 1
ATOM 889 C CA . ALA A 1 113 ? 8.390 2.282 -4.612 1.00 94.12 113 ALA A CA 1
ATOM 890 C C . ALA A 1 113 ? 9.482 3.353 -4.575 1.00 94.12 113 ALA A C 1
ATOM 892 O O . ALA A 1 113 ? 9.172 4.529 -4.409 1.00 94.12 113 ALA A O 1
ATOM 893 N N . GLU A 1 114 ? 10.741 2.962 -4.787 1.00 92.19 114 GLU A N 1
ATOM 894 C CA . GLU A 1 114 ? 11.880 3.883 -4.849 1.00 92.19 114 GLU A CA 1
ATOM 895 C C . GLU A 1 114 ? 11.643 4.980 -5.889 1.00 92.19 114 GLU A C 1
ATOM 897 O O . GLU A 1 114 ? 11.731 6.163 -5.576 1.00 92.19 114 GLU A O 1
ATOM 902 N N . ILE A 1 115 ? 11.269 4.589 -7.108 1.00 90.44 115 ILE A N 1
ATOM 903 C CA . ILE A 1 115 ? 11.041 5.516 -8.218 1.00 90.44 115 ILE A CA 1
ATOM 904 C C . ILE A 1 115 ? 9.838 6.421 -7.963 1.00 90.44 115 ILE A C 1
ATOM 906 O O . ILE A 1 115 ? 9.889 7.616 -8.260 1.00 90.44 115 ILE A O 1
ATOM 910 N N . CYS A 1 116 ? 8.754 5.876 -7.408 1.00 91.31 116 CYS A N 1
ATOM 911 C CA . CYS A 1 116 ? 7.590 6.677 -7.053 1.00 91.31 116 CYS A CA 1
ATOM 912 C C . CYS A 1 116 ? 7.958 7.715 -5.987 1.00 91.31 116 CYS A C 1
ATOM 914 O O . CYS A 1 116 ? 7.671 8.895 -6.165 1.00 91.31 116 CYS A O 1
ATOM 916 N N . LEU A 1 117 ? 8.643 7.304 -4.918 1.00 90.81 117 LEU A N 1
ATOM 917 C CA . LEU A 1 117 ? 9.061 8.194 -3.838 1.00 90.81 117 LEU A CA 1
ATOM 918 C C . LEU A 1 117 ? 10.048 9.262 -4.318 1.00 90.81 117 LEU A C 1
ATOM 920 O O . LEU A 1 117 ? 9.851 10.437 -4.023 1.00 90.81 117 LEU A O 1
ATOM 924 N N . GLU A 1 118 ? 11.072 8.892 -5.091 1.00 88.44 118 GLU A N 1
ATOM 925 C CA . GLU A 1 118 ? 12.016 9.852 -5.676 1.00 88.44 118 GLU A CA 1
ATOM 926 C C . GLU A 1 118 ? 11.282 10.838 -6.607 1.00 88.44 118 GLU A C 1
ATOM 928 O O . GLU A 1 118 ? 11.489 12.050 -6.513 1.00 88.44 118 GLU A O 1
ATOM 933 N N . SER A 1 119 ? 10.337 10.365 -7.429 1.00 87.00 119 SER A N 1
ATOM 934 C CA . SER A 1 119 ? 9.519 11.237 -8.282 1.00 87.00 119 SER A CA 1
ATOM 935 C C . SER A 1 119 ? 8.665 12.228 -7.479 1.00 87.00 119 SER A C 1
ATOM 937 O O . SER A 1 119 ? 8.510 13.375 -7.907 1.00 87.00 119 SER A O 1
ATOM 939 N N . LEU A 1 120 ? 8.086 11.799 -6.354 1.00 87.56 120 LEU A N 1
ATOM 940 C CA . LEU A 1 120 ? 7.224 12.628 -5.501 1.00 87.56 120 LEU A CA 1
ATOM 941 C C . LEU A 1 120 ? 8.018 13.610 -4.631 1.00 87.56 120 LEU A C 1
ATOM 943 O O . LEU A 1 120 ? 7.543 14.711 -4.366 1.00 87.56 120 LEU A O 1
ATOM 947 N N . LEU A 1 121 ? 9.227 13.233 -4.210 1.00 86.38 121 LEU A N 1
ATOM 948 C CA . LEU A 1 121 ? 10.107 14.056 -3.378 1.00 86.38 121 LEU A CA 1
ATOM 949 C C . LEU A 1 121 ? 10.658 15.269 -4.118 1.00 86.38 121 LEU A C 1
ATOM 951 O O . LEU A 1 121 ? 10.757 16.358 -3.552 1.00 86.38 121 LEU A O 1
ATOM 955 N N . TRP A 1 122 ? 11.075 15.063 -5.365 1.00 77.12 122 TRP A N 1
ATOM 956 C CA . TRP A 1 122 ? 11.845 16.069 -6.088 1.00 77.12 122 TRP A CA 1
ATOM 957 C C . TRP A 1 122 ? 10.987 16.945 -6.997 1.00 77.12 122 TRP A C 1
ATOM 959 O O . TRP A 1 122 ? 11.425 18.040 -7.336 1.00 77.12 122 TRP A O 1
ATOM 969 N N . GLN A 1 123 ? 9.785 16.490 -7.378 1.00 67.31 123 GLN A N 1
ATOM 970 C CA . GLN A 1 123 ? 8.769 17.245 -8.133 1.00 67.31 123 GLN A CA 1
ATOM 971 C C . GLN A 1 123 ? 9.309 18.088 -9.303 1.00 67.31 123 GLN A C 1
ATOM 973 O O . GLN A 1 123 ? 8.763 19.136 -9.650 1.00 67.31 123 GLN A O 1
ATOM 978 N N . LYS A 1 124 ? 10.388 17.637 -9.955 1.00 61.00 124 LYS A N 1
ATOM 979 C CA . LYS A 1 124 ? 11.016 18.357 -11.068 1.00 61.00 124 LYS A CA 1
ATOM 980 C C . LYS A 1 124 ? 10.223 18.125 -12.357 1.00 61.00 124 LYS A C 1
ATOM 982 O O . LYS A 1 124 ? 10.639 17.357 -13.212 1.00 61.00 124 LYS A O 1
ATOM 987 N N . TRP A 1 125 ? 9.045 18.748 -12.446 1.00 52.34 125 TRP A N 1
ATOM 988 C CA . TRP A 1 125 ? 8.230 19.057 -13.638 1.00 52.34 125 TRP A CA 1
ATOM 989 C C . TRP A 1 125 ? 8.321 18.106 -14.847 1.00 52.34 125 TRP A C 1
ATOM 991 O O . TRP A 1 125 ? 8.367 18.535 -15.999 1.00 52.34 125 TRP A O 1
ATOM 1001 N N . GLN A 1 126 ? 8.269 16.800 -14.602 1.00 56.16 126 GLN A N 1
ATOM 1002 C CA . GLN A 1 126 ? 8.106 15.765 -15.619 1.00 56.16 126 GLN A CA 1
ATOM 1003 C C . GLN A 1 126 ? 6.811 15.012 -15.286 1.00 56.16 126 GLN A C 1
ATOM 1005 O O . GLN A 1 126 ? 6.762 14.142 -14.418 1.00 56.16 126 GLN A O 1
ATOM 1010 N N . VAL A 1 127 ? 5.727 15.442 -15.941 1.00 63.88 127 VAL A N 1
ATOM 1011 C CA . VAL A 1 127 ? 4.319 15.148 -15.596 1.00 63.88 127 VAL A CA 1
ATOM 1012 C C . VAL A 1 127 ? 3.940 13.672 -15.758 1.00 63.88 127 VAL A C 1
ATOM 1014 O O . VAL A 1 127 ? 2.931 13.241 -15.201 1.00 63.88 127 VAL A O 1
ATOM 1017 N N . ALA A 1 128 ? 4.706 12.904 -16.537 1.00 75.94 128 ALA A N 1
ATOM 1018 C CA . ALA A 1 128 ? 4.299 11.567 -16.951 1.00 75.94 128 ALA A CA 1
ATOM 1019 C C . ALA A 1 128 ? 4.232 10.611 -15.750 1.00 75.94 128 ALA A C 1
ATOM 1021 O O . ALA A 1 128 ? 3.153 10.126 -15.418 1.00 75.94 128 ALA A O 1
ATOM 1022 N N . LEU A 1 129 ? 5.351 10.423 -15.045 1.00 84.19 129 LEU A N 1
ATOM 1023 C CA . LEU A 1 129 ? 5.443 9.456 -13.951 1.00 84.19 129 LEU A CA 1
ATOM 1024 C C . LEU A 1 129 ? 4.771 9.920 -12.653 1.00 84.19 129 LEU A C 1
ATOM 1026 O O . LEU A 1 129 ? 4.282 9.086 -11.898 1.00 84.19 129 LEU A O 1
ATOM 1030 N N . VAL A 1 130 ? 4.680 11.230 -12.399 1.00 84.62 130 VAL A N 1
ATOM 1031 C CA . VAL A 1 130 ? 4.106 11.763 -11.146 1.00 84.62 130 VAL A CA 1
ATOM 1032 C C . VAL A 1 130 ? 2.673 11.276 -10.930 1.00 84.62 130 VAL A C 1
ATOM 1034 O O . VAL A 1 130 ? 2.316 10.918 -9.817 1.00 84.62 130 VAL A O 1
ATOM 1037 N N . LYS A 1 131 ? 1.855 11.188 -11.986 1.00 81.81 131 LYS A N 1
ATOM 1038 C CA . LYS A 1 131 ? 0.478 10.674 -11.872 1.00 81.81 131 LYS A CA 1
ATOM 1039 C C . LYS A 1 131 ? 0.437 9.209 -11.456 1.00 81.81 131 LYS A C 1
ATOM 1041 O O . LYS A 1 131 ? -0.406 8.825 -10.653 1.00 81.81 131 LYS A O 1
ATOM 1046 N N . TYR A 1 132 ? 1.328 8.399 -12.026 1.00 86.31 132 TYR A N 1
ATOM 1047 C CA . TYR A 1 1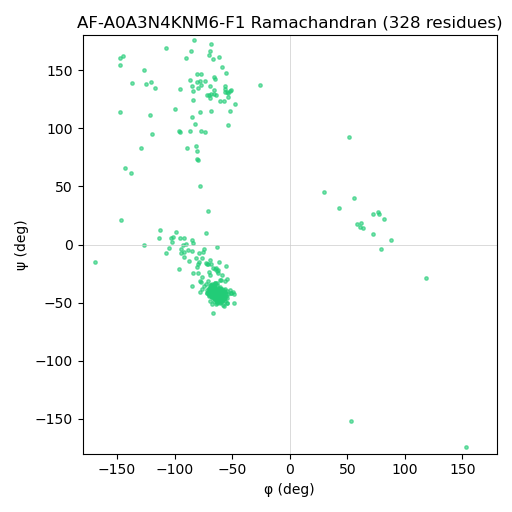32 ? 1.485 7.008 -11.626 1.00 86.31 132 TYR A CA 1
ATOM 1048 C C . TYR A 1 132 ? 1.927 6.933 -10.159 1.00 86.31 132 TYR A C 1
ATOM 1050 O O . TYR A 1 132 ? 1.312 6.226 -9.368 1.00 86.31 132 TYR A O 1
ATOM 1058 N N . ALA A 1 133 ? 2.945 7.713 -9.787 1.00 89.56 133 ALA A N 1
ATOM 1059 C CA . ALA A 1 133 ? 3.489 7.728 -8.439 1.00 89.56 133 ALA A CA 1
ATOM 1060 C C . ALA A 1 133 ? 2.440 8.151 -7.404 1.00 89.56 133 ALA A C 1
ATOM 1062 O O . ALA A 1 133 ? 2.236 7.429 -6.440 1.00 89.56 133 ALA A O 1
ATOM 1063 N N . LEU A 1 134 ? 1.698 9.240 -7.634 1.00 86.06 134 LEU A N 1
ATOM 1064 C CA . LEU A 1 134 ? 0.618 9.695 -6.745 1.00 86.06 134 LEU A CA 1
ATOM 1065 C C . LEU A 1 134 ? -0.448 8.619 -6.505 1.00 86.06 134 LEU A C 1
ATOM 1067 O O . LEU A 1 134 ? -1.045 8.586 -5.436 1.00 86.06 134 LEU A O 1
ATOM 1071 N N . ARG A 1 135 ? -0.686 7.755 -7.498 1.00 83.69 135 ARG A N 1
ATOM 1072 C CA . ARG A 1 135 ? -1.696 6.697 -7.441 1.00 83.69 135 ARG A CA 1
ATOM 1073 C C . ARG A 1 135 ? -1.201 5.415 -6.771 1.00 83.69 135 ARG A C 1
ATOM 1075 O O . ARG A 1 135 ? -2.013 4.743 -6.155 1.00 83.69 135 ARG A O 1
ATOM 1082 N N . TYR A 1 136 ? 0.070 5.047 -6.957 1.00 86.25 136 TYR A N 1
ATOM 1083 C CA . TYR A 1 136 ? 0.552 3.693 -6.643 1.00 86.25 136 TYR A CA 1
ATOM 1084 C C . TYR A 1 136 ? 1.773 3.635 -5.711 1.00 86.25 136 TYR A C 1
ATOM 1086 O O . TYR A 1 136 ? 2.263 2.544 -5.412 1.00 86.25 136 TYR A O 1
ATOM 1094 N N . TRP A 1 137 ? 2.315 4.770 -5.258 1.00 90.44 137 TRP A N 1
ATOM 1095 C CA . TRP A 1 137 ? 3.494 4.777 -4.383 1.00 90.44 137 TRP A CA 1
ATOM 1096 C C . TRP A 1 137 ? 3.279 3.950 -3.106 1.00 90.44 137 TRP A C 1
ATOM 1098 O O . TRP A 1 137 ? 4.164 3.202 -2.692 1.00 90.44 137 TRP A O 1
ATOM 1108 N N . ASP A 1 138 ? 2.090 4.043 -2.517 1.00 86.50 138 ASP A N 1
ATOM 1109 C CA . ASP A 1 138 ? 1.714 3.408 -1.261 1.00 86.50 138 ASP A CA 1
ATOM 1110 C C . ASP A 1 138 ? 1.586 1.882 -1.410 1.00 86.50 138 ASP A C 1
ATOM 1112 O O . ASP A 1 138 ? 2.101 1.136 -0.573 1.00 86.50 138 ASP A O 1
ATOM 1116 N N . VAL A 1 139 ? 0.958 1.401 -2.492 1.00 85.75 139 VAL A N 1
ATOM 1117 C CA . VAL A 1 139 ? 0.840 -0.038 -2.771 1.00 85.75 139 VAL A CA 1
ATOM 1118 C C . VAL A 1 139 ? 2.204 -0.648 -3.071 1.00 85.75 139 VAL A C 1
ATOM 1120 O O . VAL A 1 139 ? 2.502 -1.743 -2.601 1.00 85.75 139 VAL A O 1
ATOM 1123 N N . HIS A 1 140 ? 3.085 0.075 -3.766 1.00 91.69 140 HIS A N 1
ATOM 1124 C CA . HIS A 1 140 ? 4.447 -0.396 -3.988 1.00 91.69 140 HIS A CA 1
ATOM 1125 C C . HIS A 1 140 ? 5.247 -0.510 -2.694 1.00 91.69 140 HIS A C 1
ATOM 1127 O O . HIS A 1 140 ? 5.949 -1.502 -2.527 1.00 91.69 140 HIS A O 1
ATOM 1133 N N . ILE A 1 141 ? 5.105 0.431 -1.756 1.00 90.50 141 ILE A N 1
ATOM 1134 C CA . ILE A 1 141 ? 5.750 0.316 -0.442 1.00 90.50 141 ILE A CA 1
ATOM 1135 C C . ILE A 1 141 ? 5.220 -0.904 0.315 1.00 90.50 141 ILE A C 1
ATOM 1137 O O . ILE A 1 141 ? 6.016 -1.699 0.808 1.00 90.50 141 ILE A O 1
ATOM 1141 N N . ARG A 1 142 ? 3.896 -1.093 0.385 1.00 85.94 142 ARG A N 1
ATOM 1142 C CA . ARG A 1 142 ? 3.297 -2.202 1.150 1.00 85.94 142 ARG A CA 1
ATOM 1143 C C . ARG A 1 142 ? 3.624 -3.580 0.588 1.00 85.94 142 ARG A C 1
ATOM 1145 O O . ARG A 1 142 ? 3.834 -4.510 1.356 1.00 85.94 142 ARG A O 1
ATOM 1152 N N . SER A 1 143 ? 3.660 -3.705 -0.733 1.00 88.38 143 SER A N 1
ATOM 1153 C CA . SER A 1 143 ? 3.995 -4.959 -1.409 1.00 88.38 143 SER A CA 1
ATOM 1154 C C . SER A 1 143 ? 5.503 -5.161 -1.566 1.00 88.38 143 SER A C 1
ATOM 1156 O O . SER A 1 143 ? 5.932 -6.212 -2.037 1.00 88.38 143 SER A O 1
ATOM 1158 N N . SER A 1 144 ? 6.325 -4.169 -1.204 1.00 90.81 144 SER A N 1
ATOM 1159 C CA . SER A 1 144 ? 7.774 -4.319 -1.262 1.00 90.81 144 SER A CA 1
ATOM 1160 C C . SER A 1 144 ? 8.244 -5.329 -0.219 1.00 90.81 144 SER A C 1
ATOM 1162 O O . SER A 1 144 ? 7.900 -5.259 0.958 1.00 90.81 144 SER A O 1
ATOM 1164 N N . ASN A 1 145 ? 9.052 -6.285 -0.660 1.00 85.88 145 ASN A N 1
ATOM 1165 C CA . ASN A 1 145 ? 9.697 -7.247 0.219 1.00 85.88 145 ASN A CA 1
ATOM 1166 C C . ASN A 1 145 ? 11.054 -7.602 -0.375 1.00 85.88 145 ASN A C 1
ATOM 1168 O O . ASN A 1 145 ? 11.143 -8.166 -1.468 1.00 85.88 145 ASN A O 1
ATOM 1172 N N . THR A 1 146 ? 12.119 -7.223 0.327 1.00 82.75 146 THR A N 1
ATOM 1173 C CA . THR A 1 146 ? 13.486 -7.490 -0.112 1.00 82.75 146 THR A CA 1
ATOM 1174 C C . THR A 1 146 ? 14.326 -7.966 1.061 1.00 82.75 146 THR A C 1
ATOM 1176 O O . THR A 1 146 ? 14.282 -7.391 2.148 1.00 82.75 146 THR A O 1
ATOM 1179 N N . ASN A 1 147 ? 15.172 -8.964 0.805 1.00 84.31 147 ASN A N 1
ATOM 1180 C CA . ASN A 1 147 ? 16.181 -9.417 1.765 1.00 84.31 147 ASN A CA 1
ATOM 1181 C C . ASN A 1 147 ? 17.366 -8.434 1.874 1.00 84.31 147 ASN A C 1
ATOM 1183 O O . ASN A 1 147 ? 18.273 -8.636 2.681 1.00 84.31 147 ASN A O 1
ATOM 1187 N N . ASN A 1 148 ? 17.386 -7.366 1.066 1.00 86.31 148 ASN A N 1
ATOM 1188 C CA . ASN A 1 148 ? 18.427 -6.351 1.097 1.00 86.31 148 ASN A CA 1
ATOM 1189 C C . ASN A 1 148 ? 18.087 -5.283 2.146 1.00 86.31 148 ASN A C 1
ATOM 1191 O O . ASN A 1 148 ? 17.345 -4.335 1.888 1.00 86.31 148 ASN A O 1
ATOM 1195 N N . ARG A 1 149 ? 18.684 -5.420 3.334 1.00 88.69 149 ARG A N 1
ATOM 1196 C CA . ARG A 1 149 ? 18.473 -4.498 4.458 1.00 88.69 149 ARG A CA 1
ATOM 1197 C C . ARG A 1 149 ? 18.789 -3.042 4.114 1.00 88.69 149 ARG A C 1
ATOM 1199 O O . ARG A 1 149 ? 18.059 -2.157 4.548 1.00 88.69 149 ARG A O 1
ATOM 1206 N N . GLU A 1 150 ? 19.862 -2.782 3.372 1.00 87.25 150 GLU A N 1
ATOM 1207 C CA . GLU A 1 150 ? 20.245 -1.418 2.990 1.00 87.25 150 GLU A CA 1
ATOM 1208 C C . GLU A 1 150 ? 19.181 -0.786 2.089 1.00 87.25 150 GLU A C 1
ATOM 1210 O O . GLU A 1 150 ? 18.778 0.358 2.300 1.00 87.25 150 GLU A O 1
ATOM 1215 N N . TYR A 1 151 ? 18.661 -1.564 1.142 1.00 85.44 151 TYR A N 1
ATOM 1216 C CA . TYR A 1 151 ? 17.623 -1.104 0.231 1.00 85.44 151 TYR A CA 1
ATOM 1217 C C . TYR A 1 151 ? 16.284 -0.867 0.943 1.00 85.44 151 TYR A C 1
ATOM 1219 O O . TYR A 1 151 ? 15.659 0.176 0.752 1.00 85.44 151 TYR A O 1
ATOM 1227 N N . SER A 1 152 ? 15.892 -1.757 1.857 1.00 88.31 152 SER A N 1
ATOM 1228 C CA . SER A 1 152 ? 14.711 -1.551 2.705 1.00 88.31 152 SER A CA 1
ATOM 1229 C C . SER A 1 152 ? 14.848 -0.289 3.574 1.00 88.31 152 SER A C 1
ATOM 1231 O O . SER A 1 152 ? 13.908 0.497 3.681 1.00 88.31 152 SER A O 1
ATOM 1233 N N . LEU A 1 153 ? 16.037 -0.024 4.135 1.00 90.25 153 LEU A N 1
ATOM 1234 C CA . LEU A 1 153 ? 16.311 1.216 4.874 1.00 90.25 153 LEU A CA 1
ATOM 1235 C C . LEU A 1 153 ? 16.258 2.460 3.976 1.00 90.25 153 LEU A C 1
ATOM 1237 O O . LEU A 1 153 ? 15.785 3.508 4.424 1.00 90.25 153 LEU A O 1
ATOM 1241 N N . LYS A 1 154 ? 16.704 2.360 2.716 1.00 91.56 154 LYS A N 1
ATOM 1242 C CA . LYS A 1 154 ? 16.577 3.445 1.734 1.00 91.56 154 LYS A CA 1
ATOM 1243 C C . LYS A 1 154 ? 15.106 3.802 1.502 1.00 91.56 154 LYS A C 1
ATOM 1245 O O . LYS A 1 154 ? 14.773 4.984 1.566 1.00 91.56 154 LYS A O 1
ATOM 1250 N N . LEU A 1 155 ? 14.234 2.816 1.283 1.00 92.19 155 LEU A N 1
ATOM 1251 C CA . LEU A 1 155 ? 12.797 3.053 1.083 1.00 92.19 155 LEU A CA 1
ATOM 1252 C C . LEU A 1 155 ? 12.146 3.716 2.299 1.00 92.19 155 LEU A C 1
ATOM 1254 O O . LEU A 1 155 ? 11.445 4.715 2.146 1.00 92.19 155 LEU A O 1
ATOM 1258 N N . ILE A 1 156 ? 12.447 3.224 3.506 1.00 91.19 156 ILE A N 1
ATOM 1259 C CA . ILE A 1 156 ? 11.959 3.819 4.760 1.00 91.19 156 ILE A CA 1
ATOM 1260 C C . 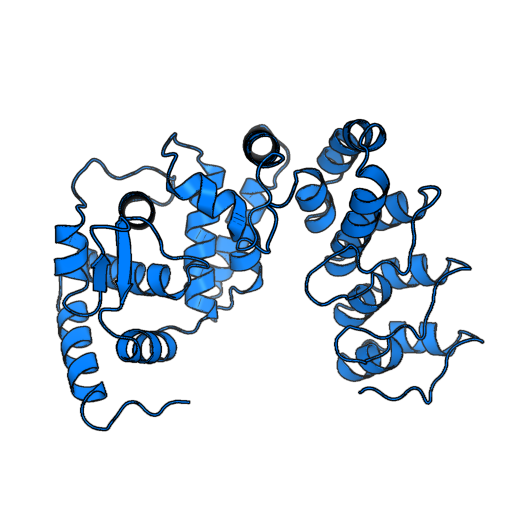ILE A 1 156 ? 12.403 5.281 4.873 1.00 91.19 156 ILE A C 1
ATOM 1262 O O . ILE A 1 156 ? 11.615 6.150 5.248 1.00 91.19 156 ILE A O 1
ATOM 1266 N N . LYS A 1 157 ? 13.663 5.576 4.529 1.00 93.69 157 LYS A N 1
ATOM 1267 C CA . LYS A 1 157 ? 14.181 6.945 4.544 1.00 93.69 157 LYS A CA 1
ATOM 1268 C C . LYS A 1 157 ? 13.451 7.836 3.539 1.00 93.69 157 LYS A C 1
ATOM 1270 O O . LYS A 1 157 ? 13.005 8.908 3.925 1.00 93.69 157 LYS A O 1
ATOM 1275 N N . LEU A 1 158 ? 13.299 7.398 2.289 1.00 92.56 158 LEU A N 1
ATOM 1276 C CA . LEU A 1 158 ? 12.601 8.167 1.254 1.00 92.56 158 LEU A CA 1
ATOM 1277 C C . LEU A 1 158 ? 11.145 8.457 1.645 1.00 92.56 158 LEU A C 1
ATOM 1279 O O . LEU A 1 158 ? 10.678 9.584 1.498 1.00 92.56 158 LEU A O 1
ATOM 1283 N N . GLN A 1 159 ? 10.443 7.461 2.188 1.00 93.31 159 GLN A N 1
ATOM 1284 C CA . GLN A 1 159 ? 9.084 7.630 2.690 1.00 93.31 159 GLN A CA 1
ATOM 1285 C C . GLN A 1 159 ? 9.039 8.656 3.825 1.00 93.31 159 GLN A C 1
ATOM 1287 O O . GLN A 1 159 ? 8.207 9.560 3.811 1.00 93.31 159 GLN A O 1
ATOM 1292 N N . LYS A 1 160 ? 9.952 8.549 4.795 1.00 91.94 160 LYS A N 1
ATOM 1293 C CA . LYS A 1 160 ? 10.044 9.504 5.901 1.00 91.94 160 LYS A CA 1
ATOM 1294 C C . LYS A 1 160 ? 10.333 10.919 5.406 1.00 91.94 160 LYS A C 1
ATOM 1296 O O . LYS A 1 160 ? 9.708 11.852 5.890 1.00 91.94 160 LYS A O 1
ATOM 1301 N N . ASP A 1 161 ? 11.242 11.072 4.449 1.00 92.31 161 ASP A N 1
ATOM 1302 C CA . ASP A 1 161 ? 11.600 12.367 3.870 1.00 92.31 161 ASP A CA 1
ATOM 1303 C C . ASP A 1 161 ? 10.412 12.993 3.111 1.00 92.31 161 ASP A C 1
ATOM 1305 O O . ASP A 1 161 ? 10.262 14.215 3.120 1.00 92.31 161 ASP A O 1
ATOM 1309 N N . LEU A 1 162 ? 9.557 12.177 2.473 1.00 90.62 162 LEU A N 1
ATOM 1310 C CA . LEU A 1 162 ? 8.354 12.642 1.765 1.00 90.62 162 LEU A CA 1
ATOM 1311 C C . LEU A 1 162 ? 7.275 13.106 2.745 1.00 90.62 162 LEU A C 1
ATOM 1313 O O . LEU A 1 162 ? 6.627 14.127 2.522 1.00 90.62 162 LEU A O 1
ATOM 1317 N N . LEU A 1 163 ? 7.093 12.348 3.827 1.00 91.38 163 LEU A N 1
ATOM 1318 C CA . LEU A 1 163 ? 6.043 12.571 4.819 1.00 91.38 163 LEU A CA 1
ATOM 1319 C C . LEU A 1 163 ? 6.474 13.496 5.967 1.00 91.38 163 LEU A C 1
ATOM 1321 O O . LEU A 1 163 ? 5.694 13.758 6.883 1.00 91.38 163 LEU A O 1
ATOM 1325 N N . GLN A 1 164 ? 7.711 13.995 5.942 1.00 91.06 164 GLN A N 1
ATOM 1326 C CA . GLN A 1 164 ? 8.217 14.915 6.951 1.00 91.06 164 GLN A CA 1
ATOM 1327 C C . GLN A 1 164 ? 7.464 16.256 6.882 1.00 91.06 164 GLN A C 1
ATOM 1329 O O . GLN A 1 164 ? 7.367 16.837 5.798 1.00 91.06 164 GLN A O 1
ATOM 1334 N N . PRO A 1 165 ? 7.001 16.811 8.021 1.00 88.62 165 PRO A N 1
ATOM 1335 C CA . PRO A 1 165 ? 6.372 18.128 8.046 1.00 88.62 165 PRO A CA 1
ATOM 1336 C C . PRO A 1 165 ? 7.262 19.201 7.412 1.00 88.62 165 PRO A C 1
ATOM 1338 O O . PRO A 1 165 ? 8.425 19.364 7.787 1.00 88.62 165 PRO A O 1
ATOM 1341 N N . GLY A 1 166 ? 6.710 19.940 6.450 1.00 88.50 166 GLY A N 1
ATOM 1342 C CA . GLY A 1 166 ? 7.420 20.994 5.734 1.00 88.50 166 GLY A CA 1
ATOM 1343 C C . GLY A 1 166 ? 6.874 21.223 4.328 1.00 88.50 166 GLY A C 1
ATOM 1344 O O . GLY A 1 166 ? 5.878 20.626 3.924 1.00 88.50 166 GLY A O 1
ATOM 1345 N N . GLU A 1 167 ? 7.550 22.087 3.574 1.00 86.81 167 GLU A N 1
ATOM 1346 C CA . GLU A 1 167 ? 7.152 22.492 2.218 1.00 86.81 167 GLU A CA 1
ATOM 1347 C C . GLU A 1 167 ? 6.999 21.300 1.261 1.00 86.81 167 GLU A C 1
ATOM 1349 O O . GLU A 1 167 ? 6.062 21.260 0.471 1.00 86.81 167 GLU A O 1
ATOM 1354 N N . ARG A 1 168 ? 7.875 20.290 1.366 1.00 86.69 168 ARG A N 1
ATOM 1355 C CA . ARG A 1 168 ? 7.823 19.096 0.504 1.00 86.69 168 ARG A CA 1
ATOM 1356 C C . ARG A 1 168 ? 6.552 18.281 0.703 1.00 86.69 168 ARG A C 1
ATOM 1358 O O . ARG A 1 168 ? 5.919 17.920 -0.287 1.00 86.69 168 ARG A O 1
ATOM 1365 N N . LEU A 1 169 ? 6.180 18.025 1.960 1.00 89.38 169 LEU A N 1
ATOM 1366 C CA . LEU A 1 169 ? 4.931 17.344 2.280 1.00 89.38 169 LEU A CA 1
ATOM 1367 C C . LEU A 1 169 ? 3.765 18.129 1.684 1.00 89.38 169 LEU A C 1
ATOM 1369 O O . LEU A 1 169 ? 3.009 17.573 0.899 1.00 89.38 169 LEU A O 1
ATOM 1373 N N . TRP A 1 170 ? 3.661 19.428 1.969 1.00 88.25 170 TRP A N 1
ATOM 1374 C CA . TRP A 1 170 ? 2.543 20.240 1.482 1.00 88.25 170 TRP A CA 1
ATOM 1375 C C . TRP A 1 170 ? 2.483 20.348 -0.044 1.00 88.25 170 TRP A C 1
ATOM 1377 O O . TRP A 1 170 ? 1.406 20.270 -0.617 1.00 88.25 170 TRP A O 1
ATOM 1387 N N . SER A 1 171 ? 3.624 20.392 -0.725 1.00 86.56 171 SER A N 1
ATOM 1388 C CA . SER A 1 171 ? 3.678 20.350 -2.186 1.00 86.56 171 SER A CA 1
ATOM 1389 C C . SER A 1 171 ? 3.175 19.010 -2.757 1.00 86.56 171 SER A C 1
ATOM 1391 O O . SER A 1 171 ? 2.482 18.968 -3.779 1.00 86.56 171 SER A O 1
ATOM 1393 N N . PHE A 1 172 ? 3.486 17.890 -2.093 1.00 87.12 172 PHE A N 1
ATOM 1394 C CA . PHE A 1 172 ? 2.922 16.573 -2.417 1.00 87.12 172 PHE A CA 1
ATOM 1395 C C . PHE A 1 172 ? 1.409 16.526 -2.153 1.00 87.12 172 PHE A C 1
ATOM 1397 O O . PHE A 1 172 ? 0.648 16.064 -3.005 1.00 87.12 172 PHE A O 1
ATOM 1404 N N . VAL A 1 173 ? 0.968 17.069 -1.020 1.00 85.12 173 VAL A N 1
ATOM 1405 C CA . VAL A 1 173 ? -0.446 17.197 -0.649 1.00 85.12 173 VAL A CA 1
ATOM 1406 C C . VAL A 1 173 ? -1.235 18.020 -1.673 1.00 85.12 173 VAL A C 1
ATOM 1408 O O . VAL A 1 173 ? -2.292 17.580 -2.126 1.00 85.12 173 VAL A O 1
ATOM 1411 N N . ASP A 1 174 ? -0.717 19.175 -2.088 1.00 84.56 174 ASP A N 1
ATOM 1412 C CA . ASP A 1 174 ? -1.344 20.042 -3.090 1.00 84.56 174 ASP A CA 1
ATOM 1413 C C . ASP A 1 174 ? -1.487 19.327 -4.434 1.00 84.56 174 ASP A C 1
ATOM 1415 O O . ASP A 1 174 ? -2.501 19.469 -5.129 1.00 84.56 174 ASP A O 1
ATOM 1419 N N . SER A 1 175 ? -0.493 18.508 -4.789 1.00 83.56 175 SER A N 1
ATOM 1420 C CA . SER A 1 175 ? -0.550 17.658 -5.975 1.00 83.56 175 SER A CA 1
ATOM 1421 C C . SER A 1 175 ? -1.678 16.631 -5.859 1.00 83.56 175 SER A C 1
ATOM 1423 O O . SER A 1 175 ? -2.514 16.555 -6.762 1.00 83.56 175 SER A O 1
ATOM 1425 N N . LEU A 1 176 ? -1.765 15.892 -4.745 1.00 80.12 176 LEU A N 1
ATOM 1426 C CA . LEU A 1 176 ? -2.858 14.942 -4.496 1.00 80.12 176 LEU A CA 1
ATOM 1427 C C . LEU A 1 176 ? -4.229 15.618 -4.616 1.00 80.12 176 LEU A C 1
ATOM 1429 O O . LEU A 1 176 ? -5.081 15.147 -5.373 1.00 80.12 176 LEU A O 1
ATOM 1433 N N . ALA A 1 177 ? -4.423 16.754 -3.941 1.00 78.00 177 ALA A N 1
ATOM 1434 C CA . ALA A 1 177 ? -5.672 17.510 -3.979 1.00 78.00 177 ALA A CA 1
ATOM 1435 C C . ALA A 1 177 ? -6.030 17.956 -5.409 1.00 78.00 177 ALA A C 1
ATOM 1437 O O . ALA A 1 177 ? -7.151 17.749 -5.880 1.00 78.00 177 ALA A O 1
ATOM 1438 N N . SER A 1 178 ? -5.057 18.506 -6.140 1.00 76.81 178 SER A N 1
ATOM 1439 C CA . SER A 1 178 ? -5.248 19.021 -7.500 1.00 76.81 178 SER A CA 1
ATOM 1440 C C . SER A 1 178 ? -5.625 17.935 -8.506 1.00 76.81 178 SER A C 1
ATOM 1442 O O . SER A 1 178 ? -6.450 18.167 -9.396 1.00 76.81 178 SER A O 1
ATOM 1444 N N . PHE A 1 179 ? -5.018 16.749 -8.402 1.00 68.00 179 PHE A N 1
ATOM 1445 C CA . PHE A 1 179 ? -5.345 15.634 -9.286 1.00 68.00 179 PHE A CA 1
ATOM 1446 C C . PHE A 1 179 ? -6.687 15.003 -8.931 1.00 68.00 179 PHE A C 1
ATOM 1448 O O . PHE A 1 179 ? -7.430 14.661 -9.849 1.00 68.00 179 PHE A O 1
ATOM 1455 N N . ASN A 1 180 ? -7.043 14.925 -7.648 1.00 62.16 180 ASN A N 1
ATOM 1456 C CA . ASN A 1 180 ? -8.312 14.335 -7.239 1.00 62.16 180 ASN A CA 1
ATOM 1457 C C . ASN A 1 180 ? -9.517 15.180 -7.704 1.00 62.16 180 ASN A C 1
ATOM 1459 O O . ASN A 1 180 ? -10.462 14.650 -8.287 1.00 62.16 180 ASN A O 1
ATOM 1463 N N . CYS A 1 181 ? -9.425 16.514 -7.609 1.00 48.09 181 CYS A N 1
ATOM 1464 C CA . CYS A 1 181 ? -10.456 17.439 -8.105 1.00 48.09 181 CYS A CA 1
ATOM 1465 C C . CYS A 1 181 ? -10.750 17.307 -9.612 1.00 48.09 181 CYS A C 1
ATOM 1467 O O . CYS A 1 181 ? -11.854 17.618 -10.055 1.00 48.09 181 CYS A O 1
ATOM 1469 N N . ARG A 1 182 ? -9.789 16.844 -10.425 1.00 43.94 182 ARG A N 1
ATOM 1470 C CA . ARG A 1 182 ? -9.973 16.690 -11.882 1.00 43.94 182 ARG A CA 1
ATOM 1471 C C . ARG A 1 182 ? -10.739 15.425 -12.279 1.00 43.94 182 ARG A C 1
ATOM 1473 O O . ARG A 1 182 ? -11.217 15.361 -13.408 1.00 43.94 182 ARG A O 1
ATOM 1480 N N . PHE A 1 183 ? -10.864 14.441 -11.388 1.00 38.06 183 PHE A N 1
ATOM 1481 C CA . PHE A 1 183 ? -11.456 13.133 -11.697 1.00 38.06 183 PHE A CA 1
ATOM 1482 C C . PHE A 1 183 ? -12.853 12.903 -11.101 1.00 38.06 183 PHE A C 1
ATOM 1484 O O . PHE A 1 183 ? -13.521 11.957 -11.512 1.00 38.06 183 PHE A O 1
ATOM 1491 N N . VAL A 1 184 ? -13.355 13.810 -10.249 1.00 38.22 184 VAL A N 1
ATOM 1492 C CA . VAL A 1 184 ? -14.711 13.742 -9.653 1.00 38.22 184 VAL A CA 1
ATOM 1493 C C . VAL A 1 184 ? -15.835 13.645 -10.713 1.00 38.22 184 VAL A C 1
ATOM 1495 O O . VAL A 1 184 ? -16.938 13.198 -10.411 1.00 38.22 184 VAL A O 1
ATOM 1498 N N . GLY A 1 185 ? -15.567 14.003 -11.977 1.00 34.91 185 GLY A N 1
ATOM 1499 C CA . GLY A 1 185 ? -16.547 14.003 -13.072 1.00 34.91 185 GLY A CA 1
ATOM 1500 C C . GLY A 1 185 ? -16.620 12.755 -13.968 1.00 34.91 185 GLY A C 1
ATOM 1501 O O . GLY A 1 185 ? -17.519 12.695 -14.801 1.00 34.91 185 GLY A O 1
ATOM 1502 N N . TYR A 1 186 ? -15.723 11.768 -13.847 1.00 31.77 186 TYR A N 1
ATOM 1503 C CA . TYR A 1 186 ? -15.694 10.606 -14.756 1.00 31.77 186 TYR A CA 1
ATOM 1504 C C . TYR A 1 186 ? -15.668 9.278 -13.988 1.00 31.77 186 TYR A C 1
ATOM 1506 O O . TYR A 1 186 ? -14.624 8.648 -13.833 1.00 31.77 186 TYR A O 1
ATOM 1514 N N . ARG A 1 187 ? -16.847 8.801 -13.565 1.00 39.25 187 ARG A N 1
ATOM 1515 C CA . ARG A 1 187 ? -17.047 7.370 -13.283 1.00 39.25 187 ARG A CA 1
ATOM 1516 C C . ARG A 1 187 ? -17.115 6.619 -14.614 1.00 39.25 187 ARG A C 1
ATOM 1518 O O . ARG A 1 187 ? -18.172 6.559 -15.237 1.00 39.25 187 ARG A O 1
ATOM 1525 N N . GLN A 1 188 ? -15.997 6.045 -15.051 1.00 32.66 188 GLN A N 1
ATOM 1526 C CA . GLN A 1 188 ? -16.003 4.931 -16.001 1.00 32.66 188 GLN A CA 1
ATOM 1527 C C . GLN A 1 188 ? -15.391 3.694 -15.342 1.00 32.66 188 GLN A C 1
ATOM 1529 O O . GLN A 1 188 ? -14.376 3.759 -14.654 1.00 32.66 188 GLN A O 1
ATOM 1534 N N . ALA A 1 189 ? -16.083 2.579 -15.544 1.00 34.09 189 ALA A N 1
ATOM 1535 C CA . ALA A 1 189 ? -16.067 1.351 -14.762 1.00 34.09 189 ALA A CA 1
ATOM 1536 C C . ALA A 1 189 ? -14.853 0.426 -15.011 1.00 34.09 189 ALA A C 1
ATOM 1538 O O . ALA A 1 189 ? -15.039 -0.753 -15.283 1.00 34.09 189 ALA A O 1
ATOM 1539 N N . PHE A 1 190 ? -13.621 0.949 -14.955 1.00 35.66 190 PHE A N 1
ATOM 1540 C CA . PHE A 1 190 ? -12.393 0.148 -15.138 1.00 35.66 190 PHE A CA 1
ATOM 1541 C C . PHE A 1 190 ? -11.171 0.623 -14.306 1.00 35.66 190 PHE A C 1
ATOM 1543 O O . PHE A 1 190 ? -10.033 0.325 -14.662 1.00 35.66 190 PHE A O 1
ATOM 1550 N N . LEU A 1 191 ? -11.354 1.375 -13.208 1.00 42.12 191 LEU A N 1
ATOM 1551 C CA . LEU A 1 191 ? -10.249 1.957 -12.411 1.00 42.12 191 LEU A CA 1
ATOM 1552 C C . LEU A 1 191 ? -10.487 1.844 -10.888 1.00 42.12 191 LEU A C 1
ATOM 1554 O O . LEU A 1 191 ? -10.540 2.850 -10.180 1.00 42.12 191 LEU A O 1
ATOM 1558 N N . ASP A 1 192 ? -10.590 0.617 -10.380 1.00 42.81 192 ASP A N 1
ATOM 1559 C CA . ASP A 1 192 ? -11.066 0.254 -9.027 1.00 42.81 192 ASP A CA 1
ATOM 1560 C C . ASP A 1 192 ? -10.142 0.590 -7.827 1.00 42.81 192 ASP A C 1
ATOM 1562 O O . ASP A 1 192 ? -10.190 -0.087 -6.805 1.00 42.81 192 ASP A O 1
ATOM 1566 N N . GLN A 1 193 ? -9.294 1.622 -7.878 1.00 53.91 193 GLN A N 1
ATOM 1567 C CA . GLN A 1 193 ? -8.462 1.988 -6.707 1.00 53.91 193 GLN A CA 1
ATOM 1568 C C . GLN A 1 193 ? -8.272 3.495 -6.528 1.00 53.91 193 GLN A C 1
ATOM 1570 O O . GLN A 1 193 ? -7.162 3.939 -6.748 1.00 53.91 193 GLN A O 1
ATOM 1575 N N . GLU A 1 194 ? -9.308 4.291 -6.229 1.00 59.00 194 GLU A N 1
ATOM 1576 C CA . GLU A 1 194 ? -9.260 5.766 -6.032 1.00 59.00 194 GLU A CA 1
ATOM 1577 C C . GLU A 1 194 ? -7.892 6.341 -5.578 1.00 59.00 194 GLU A C 1
ATOM 1579 O O . GLU A 1 194 ? -7.211 5.754 -4.747 1.00 59.00 194 GLU A O 1
ATOM 1584 N N . ILE A 1 195 ? -7.456 7.482 -6.155 1.00 64.50 195 ILE A N 1
ATOM 1585 C CA . ILE A 1 195 ? -6.204 8.132 -5.723 1.00 64.50 195 ILE A CA 1
ATOM 1586 C C . ILE A 1 195 ? -6.444 8.474 -4.257 1.00 64.50 195 ILE A C 1
ATOM 1588 O O . ILE A 1 195 ? -7.426 9.170 -3.990 1.00 64.50 195 ILE A O 1
ATOM 1592 N N . ASP A 1 196 ? -5.581 8.000 -3.352 1.00 71.06 196 ASP A N 1
ATOM 1593 C CA . ASP A 1 196 ? -5.664 8.349 -1.933 1.00 71.06 196 ASP A CA 1
ATOM 1594 C C . ASP A 1 196 ? -5.846 9.873 -1.823 1.00 71.06 196 ASP A C 1
ATOM 1596 O O . ASP A 1 196 ? -5.043 10.667 -2.331 1.00 71.06 196 ASP A O 1
ATOM 1600 N N . THR A 1 197 ? -6.944 10.302 -1.205 1.00 83.62 197 THR A N 1
ATOM 1601 C CA . THR A 1 197 ? -7.172 11.719 -0.941 1.00 83.62 197 THR A CA 1
ATOM 1602 C C . THR A 1 197 ? -6.128 12.194 0.073 1.00 83.62 197 THR A C 1
ATOM 1604 O O . THR A 1 197 ? -5.581 11.387 0.832 1.00 83.62 197 THR A O 1
ATOM 1607 N N . PRO A 1 198 ? -5.862 13.505 0.169 1.00 87.00 198 PRO A N 1
ATOM 1608 C CA . PRO A 1 198 ? -5.050 14.025 1.261 1.00 87.00 198 PRO A CA 1
ATOM 1609 C C . PRO A 1 198 ? -5.508 13.524 2.646 1.00 87.00 198 PRO A C 1
ATOM 1611 O O . PRO A 1 198 ? -4.692 13.121 3.473 1.00 87.00 198 PRO A O 1
ATOM 1614 N N . TRP A 1 199 ? -6.820 13.465 2.876 1.00 90.44 199 TRP A N 1
ATOM 1615 C CA . TRP A 1 199 ? -7.389 12.912 4.103 1.00 90.44 199 TRP A CA 1
ATOM 1616 C C . TRP A 1 199 ? -6.956 11.456 4.353 1.00 90.44 199 TRP A C 1
ATOM 1618 O O . TRP A 1 199 ? -6.525 11.122 5.456 1.00 90.44 199 TRP A O 1
ATOM 1628 N N . ASP A 1 200 ? -6.973 10.614 3.320 1.00 88.50 200 ASP A N 1
ATOM 1629 C CA . ASP A 1 200 ? -6.582 9.204 3.431 1.00 88.50 200 ASP A CA 1
ATOM 1630 C C . ASP A 1 200 ? -5.113 9.038 3.759 1.00 88.50 200 ASP A C 1
ATOM 1632 O O . ASP A 1 200 ? -4.767 8.264 4.647 1.00 88.50 200 ASP A O 1
ATOM 1636 N N . VAL A 1 201 ? -4.249 9.805 3.091 1.00 89.06 201 VAL A N 1
ATOM 1637 C CA . VAL A 1 201 ? -2.814 9.822 3.387 1.00 89.06 201 VAL A CA 1
ATOM 1638 C C . VAL A 1 201 ? -2.582 10.234 4.840 1.00 89.06 201 VAL A C 1
ATOM 1640 O O . VAL A 1 201 ? -1.782 9.607 5.536 1.00 89.06 201 VAL A O 1
ATOM 1643 N N . ALA A 1 202 ? -3.309 11.241 5.332 1.00 93.00 202 ALA A N 1
ATOM 1644 C CA . ALA A 1 202 ? -3.187 11.673 6.717 1.00 93.00 202 ALA A CA 1
ATOM 1645 C C . ALA A 1 202 ? -3.580 10.565 7.704 1.00 93.00 202 ALA A C 1
ATOM 1647 O O . ALA A 1 202 ? -2.826 10.287 8.639 1.00 93.00 202 ALA A O 1
ATOM 1648 N N . CYS A 1 203 ? -4.715 9.899 7.476 1.00 94.44 203 CYS A N 1
ATOM 1649 C CA . CYS A 1 203 ? -5.193 8.802 8.316 1.00 94.44 203 CYS A CA 1
ATOM 1650 C C . CYS A 1 203 ? -4.300 7.556 8.239 1.00 94.44 203 CYS A C 1
ATOM 1652 O O . CYS A 1 203 ? -4.037 6.939 9.268 1.00 94.44 203 CYS A O 1
ATOM 1654 N N . ARG A 1 204 ? -3.807 7.207 7.047 1.00 91.56 204 ARG A N 1
ATOM 1655 C CA . ARG A 1 204 ? -2.973 6.026 6.777 1.00 91.56 204 ARG A CA 1
ATOM 1656 C C . ARG A 1 204 ? -1.565 6.135 7.350 1.00 91.56 204 ARG A C 1
ATOM 1658 O O . ARG A 1 204 ? -0.993 5.107 7.682 1.00 91.56 204 ARG A O 1
ATOM 1665 N N . TYR A 1 205 ? -1.010 7.345 7.424 1.00 92.12 205 TYR A N 1
ATOM 1666 C CA . TYR A 1 205 ? 0.366 7.583 7.880 1.00 92.12 205 TYR A CA 1
ATOM 1667 C C . TYR A 1 205 ? 0.465 8.358 9.199 1.00 92.12 205 TYR A C 1
ATOM 1669 O O . TYR A 1 205 ? 1.566 8.709 9.627 1.00 92.12 205 TYR A O 1
ATOM 1677 N N . GLY A 1 206 ? -0.661 8.643 9.858 1.00 94.25 206 GLY A N 1
ATOM 1678 C CA . GLY A 1 206 ? -0.659 9.265 11.181 1.00 94.25 206 GLY A CA 1
ATOM 1679 C C . GLY A 1 206 ? -0.253 10.739 11.170 1.00 94.25 206 GLY A C 1
ATOM 1680 O O . GLY A 1 206 ? 0.263 11.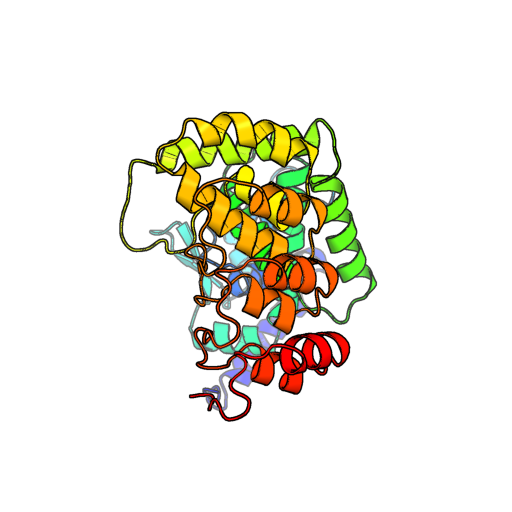241 12.170 1.00 94.25 206 GLY A O 1
ATOM 1681 N N . LEU A 1 207 ? -0.456 11.442 10.052 1.00 94.00 207 LEU A N 1
ATOM 1682 C CA . LEU A 1 207 ? -0.023 12.831 9.875 1.00 94.00 207 LEU A CA 1
ATOM 1683 C C . LEU A 1 207 ? -1.029 13.784 10.525 1.00 94.00 207 LEU A C 1
ATOM 1685 O O . LEU A 1 207 ? -1.934 14.297 9.871 1.00 94.00 207 LEU A O 1
ATOM 1689 N N . ILE A 1 208 ? -0.876 14.011 11.831 1.00 93.12 208 ILE A N 1
ATOM 1690 C CA . ILE A 1 208 ? -1.871 14.730 12.638 1.00 93.12 208 ILE A CA 1
ATOM 1691 C C . ILE A 1 208 ? -2.146 16.161 12.154 1.00 93.12 208 ILE A C 1
ATOM 1693 O O . ILE A 1 208 ? -3.302 16.570 12.106 1.00 93.12 208 ILE A O 1
ATOM 1697 N N . ASP A 1 209 ? -1.122 16.909 11.739 1.00 90.75 209 ASP A N 1
ATOM 1698 C CA . ASP A 1 209 ? -1.298 18.292 11.273 1.00 90.75 209 ASP A CA 1
ATOM 1699 C C . ASP A 1 209 ? -2.082 18.339 9.958 1.00 90.75 209 ASP A C 1
ATOM 1701 O O . ASP A 1 209 ? -2.968 19.173 9.770 1.00 90.75 209 ASP A O 1
ATOM 1705 N N . MET A 1 210 ? -1.800 17.387 9.067 1.00 91.69 210 MET A N 1
ATOM 1706 C CA . MET A 1 210 ? -2.512 17.219 7.807 1.00 91.69 210 MET A CA 1
ATOM 1707 C C . MET A 1 210 ? -3.959 16.774 8.049 1.00 91.69 210 MET A C 1
ATOM 1709 O O . MET A 1 210 ? -4.881 17.327 7.456 1.00 91.69 210 MET A O 1
ATOM 1713 N N . TYR A 1 211 ? -4.168 15.836 8.973 1.00 93.69 211 TYR A N 1
ATOM 1714 C CA . TYR A 1 211 ? -5.494 15.408 9.411 1.00 93.69 211 TYR A CA 1
ATOM 1715 C C . TYR A 1 211 ? -6.320 16.598 9.914 1.00 93.69 211 TYR A C 1
ATOM 1717 O O . TYR A 1 211 ? -7.452 16.789 9.479 1.00 93.69 211 TYR A O 1
ATOM 1725 N N . LEU A 1 212 ? -5.749 17.431 10.791 1.00 92.56 212 LEU A N 1
ATOM 1726 C CA . LEU A 1 212 ? -6.433 18.609 11.327 1.00 92.56 212 LEU A CA 1
ATOM 1727 C C . LEU A 1 212 ? -6.742 19.632 10.231 1.00 92.56 212 LEU A C 1
ATOM 1729 O O . LEU A 1 212 ? -7.843 20.175 10.215 1.00 92.56 212 LEU A O 1
ATOM 1733 N N . HIS A 1 213 ? -5.812 19.847 9.298 1.00 89.50 213 HIS A N 1
ATOM 1734 C CA . HIS A 1 213 ? -6.019 20.740 8.162 1.00 89.50 213 HIS A CA 1
ATOM 1735 C C . HIS A 1 213 ? -7.198 20.293 7.286 1.00 89.50 213 HIS A C 1
ATOM 1737 O O . HIS A 1 213 ? -8.076 21.098 6.991 1.00 89.50 213 HIS A O 1
ATOM 1743 N N . PHE A 1 214 ? -7.258 19.013 6.900 1.00 89.94 214 PHE A N 1
ATOM 1744 C CA . PHE A 1 214 ? -8.317 18.510 6.017 1.00 89.94 214 PHE A CA 1
ATOM 1745 C C . PHE A 1 214 ? -9.639 18.217 6.723 1.00 89.94 214 PHE A C 1
ATOM 1747 O O . PHE A 1 214 ? -10.671 18.201 6.052 1.00 89.94 214 PHE A O 1
ATOM 1754 N N . LEU A 1 215 ? -9.642 18.045 8.048 1.00 90.12 215 LEU A N 1
ATOM 1755 C CA . LEU A 1 215 ? -10.865 17.819 8.818 1.00 90.12 215 LEU A CA 1
ATOM 1756 C C . LEU A 1 215 ? -11.898 18.929 8.588 1.00 90.12 215 LEU A C 1
ATOM 1758 O O . LEU A 1 215 ? -13.077 18.646 8.381 1.00 90.12 215 LEU A O 1
ATOM 1762 N N . ASP A 1 216 ? -11.461 20.187 8.593 1.00 83.44 216 ASP A N 1
ATOM 1763 C CA . ASP A 1 216 ? -12.358 21.324 8.380 1.00 83.44 216 ASP A CA 1
ATOM 1764 C C . ASP A 1 216 ? -12.919 21.368 6.956 1.00 83.44 216 ASP A C 1
ATOM 1766 O O . ASP A 1 216 ? -14.086 21.716 6.769 1.00 83.44 216 ASP A O 1
ATOM 1770 N N . LEU A 1 217 ? -12.137 20.937 5.962 1.00 83.81 217 LEU A N 1
ATOM 1771 C CA . LEU A 1 217 ? -12.609 20.835 4.583 1.00 83.81 217 LEU A CA 1
ATOM 1772 C C . LEU A 1 217 ? -13.668 19.734 4.449 1.00 83.81 217 LEU A C 1
ATOM 1774 O O . LEU A 1 217 ? -14.766 19.994 3.946 1.00 83.81 217 LEU A O 1
ATOM 1778 N N . ILE A 1 218 ? -13.379 18.520 4.934 1.00 85.81 218 ILE A N 1
ATOM 1779 C CA . ILE A 1 218 ? -14.289 17.382 4.750 1.00 85.81 218 ILE A CA 1
ATOM 1780 C C . ILE A 1 218 ? -15.586 17.527 5.546 1.00 85.81 218 ILE A C 1
ATOM 1782 O O . ILE A 1 218 ? -16.605 17.006 5.107 1.00 85.81 218 ILE A O 1
ATOM 1786 N N . ARG A 1 219 ? -15.603 18.273 6.663 1.00 87.81 219 ARG A N 1
ATOM 1787 C CA . ARG A 1 219 ? -16.821 18.543 7.459 1.00 87.81 219 ARG A CA 1
ATOM 1788 C C . ARG A 1 219 ? -17.959 19.145 6.640 1.00 87.81 219 ARG A C 1
ATOM 1790 O O . ARG A 1 219 ? -19.123 18.943 6.969 1.00 87.81 219 ARG A O 1
ATOM 1797 N N . SER A 1 220 ? -17.618 19.897 5.597 1.00 85.31 220 SER A N 1
ATOM 1798 C CA . SER A 1 220 ? -18.579 20.514 4.679 1.00 85.31 220 SER A CA 1
ATOM 1799 C C . SER A 1 220 ? -18.916 19.646 3.457 1.00 85.31 220 SER A C 1
ATOM 1801 O O . SER A 1 220 ? -19.799 20.002 2.677 1.00 85.31 220 SER A O 1
ATOM 1803 N N . SER A 1 221 ? -18.230 18.512 3.280 1.00 84.88 221 SER A N 1
ATOM 1804 C CA . SER A 1 221 ? -18.384 17.624 2.126 1.00 84.88 221 SER A CA 1
ATOM 1805 C C . SER A 1 221 ? -19.598 16.704 2.259 1.00 84.88 221 SER A C 1
ATOM 1807 O O . SER A 1 221 ? -19.897 16.185 3.335 1.00 84.88 221 SER A O 1
ATOM 1809 N N . SER A 1 222 ? -20.242 16.385 1.132 1.00 85.38 222 SER A N 1
ATOM 1810 C CA . SER A 1 222 ? -21.265 15.331 1.071 1.00 85.38 222 SER A CA 1
ATOM 1811 C C . SER A 1 222 ? -20.712 13.935 1.385 1.00 85.38 222 SER A C 1
ATOM 1813 O O . SER A 1 222 ? -21.478 13.043 1.734 1.00 85.38 222 SER A O 1
ATOM 1815 N N . THR A 1 223 ? -19.396 13.737 1.257 1.00 85.81 223 THR A N 1
ATOM 1816 C CA . THR A 1 223 ? -18.690 12.477 1.552 1.00 85.81 223 THR A CA 1
ATOM 1817 C C . THR A 1 223 ? -18.178 12.395 2.988 1.00 85.81 223 THR A C 1
ATOM 1819 O O . THR A 1 223 ? -17.519 11.420 3.329 1.00 85.81 223 THR A O 1
ATOM 1822 N N . PHE A 1 224 ? -18.494 13.370 3.854 1.00 88.44 224 PHE A N 1
ATOM 1823 C CA . PHE A 1 224 ? -17.943 13.446 5.212 1.00 88.44 224 PHE A CA 1
ATOM 1824 C C . PHE A 1 224 ? -18.028 12.117 5.970 1.00 88.44 224 PHE A C 1
ATOM 1826 O O . PHE A 1 224 ? -17.021 11.640 6.482 1.00 88.44 224 PHE A O 1
ATOM 1833 N N . LYS A 1 225 ? -19.212 11.487 5.990 1.00 89.94 225 LYS A N 1
ATOM 1834 C CA . LYS A 1 225 ? -19.426 10.205 6.676 1.00 89.94 225 LYS A CA 1
ATOM 1835 C C . LYS A 1 225 ? -18.527 9.096 6.114 1.00 89.94 225 LYS A C 1
ATOM 1837 O O . LYS A 1 225 ? -17.838 8.426 6.873 1.00 89.94 225 LYS A O 1
ATOM 1842 N N . THR A 1 226 ? -18.497 8.933 4.793 1.00 88.69 226 THR A N 1
ATOM 1843 C CA . THR A 1 226 ? -17.661 7.912 4.144 1.00 88.69 226 THR A CA 1
ATOM 1844 C C . THR A 1 226 ? -16.169 8.181 4.346 1.00 88.69 226 THR A C 1
ATOM 1846 O O . THR A 1 226 ? -15.395 7.242 4.495 1.00 88.69 226 THR A O 1
ATOM 1849 N N . ASP A 1 227 ? -15.754 9.449 4.407 1.00 89.69 227 ASP A N 1
ATOM 1850 C CA . ASP A 1 227 ? -14.359 9.831 4.636 1.00 89.69 227 ASP A CA 1
ATOM 1851 C C . ASP A 1 227 ? -13.908 9.517 6.065 1.00 89.69 227 ASP A C 1
ATOM 1853 O O . ASP A 1 227 ? -12.828 8.957 6.255 1.00 89.69 227 ASP A O 1
ATOM 1857 N N . ILE A 1 228 ? -14.724 9.814 7.082 1.00 93.88 228 ILE A N 1
ATOM 1858 C CA . ILE A 1 228 ? -14.365 9.516 8.479 1.00 93.88 228 ILE A CA 1
ATOM 1859 C C . ILE A 1 228 ? -14.362 8.009 8.767 1.00 93.88 228 ILE A C 1
ATOM 1861 O O . ILE A 1 228 ? -13.501 7.535 9.505 1.00 93.88 228 ILE A O 1
ATOM 1865 N N . GLU A 1 229 ? -15.268 7.251 8.148 1.00 94.56 229 GLU A N 1
ATOM 1866 C CA . GLU A 1 229 ? -15.337 5.789 8.254 1.00 94.56 229 GLU A CA 1
ATOM 1867 C C . GLU A 1 229 ? -14.105 5.124 7.634 1.00 94.56 229 GLU A C 1
ATOM 1869 O O . GLU A 1 229 ? -13.417 4.325 8.271 1.00 94.56 229 GLU A O 1
ATOM 1874 N N . ARG A 1 230 ? -13.760 5.532 6.414 1.00 92.69 230 ARG A N 1
ATOM 1875 C CA . ARG A 1 230 ? -12.557 5.084 5.708 1.00 92.69 230 ARG A CA 1
ATOM 1876 C C . ARG A 1 230 ? -11.273 5.503 6.416 1.00 92.69 230 ARG A C 1
ATOM 1878 O O . ARG A 1 230 ? -10.346 4.704 6.556 1.00 92.69 230 ARG A O 1
ATOM 1885 N N . GLY A 1 231 ? -11.248 6.729 6.937 1.00 94.31 231 GLY A N 1
ATOM 1886 C CA . GLY A 1 231 ? -10.170 7.240 7.773 1.00 94.31 231 GLY A CA 1
ATOM 1887 C C . GLY A 1 231 ? -9.962 6.400 9.034 1.00 94.31 231 GLY A C 1
ATOM 1888 O O . GLY A 1 231 ? -8.814 6.153 9.408 1.00 94.31 231 GLY A O 1
ATOM 1889 N N . LEU A 1 232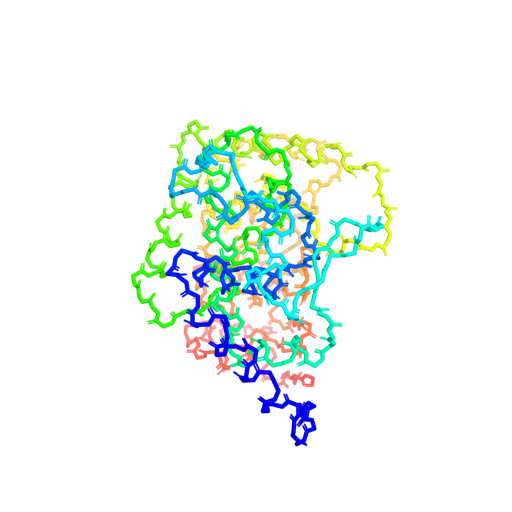 ? -11.043 5.905 9.658 1.00 97.38 232 LEU A N 1
ATOM 1890 C CA . LEU A 1 232 ? -10.950 5.033 10.832 1.00 97.38 232 LEU A CA 1
ATOM 1891 C C . LEU A 1 232 ? -10.332 3.691 10.447 1.00 97.38 232 LEU A C 1
ATOM 1893 O O . LEU A 1 232 ? -9.421 3.241 11.136 1.00 97.38 232 LEU A O 1
ATOM 1897 N N . CYS A 1 233 ? -10.764 3.084 9.338 1.00 94.69 233 CYS A N 1
ATOM 1898 C CA . CYS A 1 233 ? -10.171 1.841 8.846 1.00 94.69 233 CYS A CA 1
ATOM 1899 C C . CYS A 1 233 ? -8.665 1.986 8.578 1.00 94.69 233 CYS A C 1
ATOM 1901 O O . CYS A 1 233 ? -7.887 1.134 9.005 1.00 94.69 233 CYS A O 1
ATOM 1903 N N . PHE A 1 234 ? -8.228 3.077 7.938 1.00 93.81 234 PHE A N 1
ATOM 1904 C CA . PHE A 1 234 ? -6.800 3.330 7.728 1.00 93.81 234 PHE A CA 1
ATOM 1905 C C . PHE A 1 234 ? -6.042 3.540 9.040 1.00 93.81 234 PHE A C 1
ATOM 1907 O O . PHE A 1 234 ? -5.044 2.862 9.280 1.00 93.81 234 PHE A O 1
ATOM 1914 N N . ALA A 1 235 ? -6.511 4.433 9.911 1.00 97.06 235 ALA A N 1
ATOM 1915 C CA . ALA A 1 235 ? -5.833 4.702 11.175 1.00 97.06 235 ALA A CA 1
ATOM 1916 C C . ALA A 1 235 ? -5.749 3.442 12.057 1.00 97.06 235 ALA A C 1
ATOM 1918 O O . ALA A 1 235 ? -4.717 3.204 12.686 1.00 97.06 235 ALA A O 1
ATOM 1919 N N . ALA A 1 236 ? -6.790 2.605 12.037 1.00 96.50 236 ALA A N 1
ATOM 1920 C CA . ALA A 1 236 ? -6.833 1.319 12.718 1.00 96.50 236 ALA A CA 1
ATOM 1921 C C . ALA A 1 236 ? -5.860 0.298 12.118 1.00 96.50 236 ALA A C 1
ATOM 1923 O O . ALA A 1 236 ? -5.147 -0.354 12.871 1.00 96.50 236 ALA A O 1
ATOM 1924 N 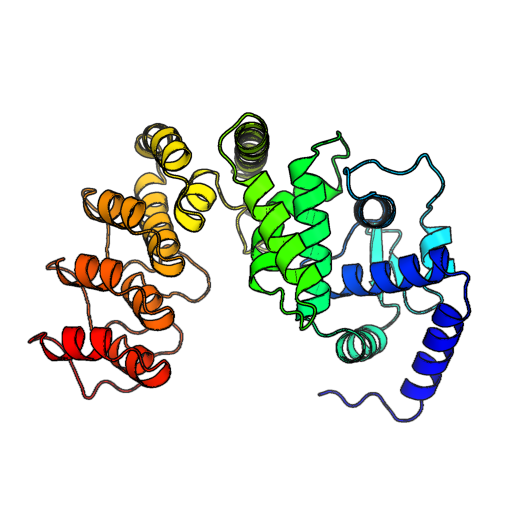N . ALA A 1 237 ? -5.783 0.171 10.790 1.00 92.81 237 ALA A N 1
ATOM 1925 C CA . ALA A 1 237 ? -4.873 -0.762 10.120 1.00 92.81 237 ALA A CA 1
ATOM 1926 C C . ALA A 1 237 ? -3.393 -0.438 10.351 1.00 92.81 237 ALA A C 1
ATOM 1928 O O . ALA A 1 237 ? -2.577 -1.343 10.518 1.00 92.81 237 ALA A O 1
ATOM 1929 N N . PHE A 1 238 ? -3.044 0.848 10.396 1.00 92.25 238 PHE A N 1
ATOM 1930 C CA . PHE A 1 238 ? -1.653 1.297 10.502 1.00 92.25 238 PHE A CA 1
ATOM 1931 C C . PHE A 1 238 ? -1.241 1.738 11.918 1.00 92.25 238 PHE A C 1
ATOM 1933 O O . PHE A 1 238 ? -0.119 2.201 12.109 1.00 92.25 238 PHE A O 1
ATOM 1940 N N . GLY A 1 239 ? -2.099 1.553 12.928 1.00 95.94 239 GLY A N 1
ATOM 1941 C CA . GLY A 1 239 ? -1.722 1.755 14.333 1.00 95.94 239 GLY A CA 1
ATOM 1942 C C . GLY A 1 239 ? -1.668 3.220 14.773 1.00 95.94 239 GLY A C 1
ATOM 1943 O O . GLY A 1 239 ? -0.939 3.579 15.696 1.00 95.94 239 GLY A O 1
ATOM 1944 N N . HIS A 1 240 ? -2.425 4.106 14.126 1.00 97.69 240 HIS A N 1
ATOM 1945 C CA . HIS A 1 240 ? -2.420 5.535 14.431 1.00 97.69 240 HIS A CA 1
ATOM 1946 C C . HIS A 1 240 ? -3.439 5.892 15.516 1.00 97.69 240 HIS A C 1
ATOM 1948 O O . HIS A 1 240 ? -4.551 6.352 15.242 1.00 97.69 240 HIS A O 1
ATOM 1954 N N . GLU A 1 241 ? -3.032 5.709 16.774 1.00 97.94 241 GLU A N 1
ATOM 1955 C CA . GLU A 1 241 ? -3.872 5.895 17.965 1.00 97.94 241 GLU A CA 1
ATOM 1956 C C . GLU A 1 241 ? -4.507 7.291 18.065 1.00 97.94 241 GLU A C 1
ATOM 1958 O O . GLU A 1 241 ? -5.707 7.397 18.298 1.00 97.94 241 GLU A O 1
ATOM 1963 N N . ASN A 1 242 ? -3.741 8.368 17.843 1.00 97.31 242 ASN A N 1
ATOM 1964 C CA . ASN A 1 242 ? -4.239 9.748 17.985 1.00 97.31 242 ASN A CA 1
ATOM 1965 C C . ASN A 1 242 ? -5.372 10.054 16.992 1.00 97.31 242 ASN A C 1
ATOM 1967 O O . ASN A 1 242 ? -6.410 10.599 17.367 1.00 97.31 242 ASN A O 1
ATOM 1971 N N . ILE A 1 243 ? -5.196 9.658 15.728 1.00 98.06 243 ILE A N 1
ATOM 1972 C CA . ILE A 1 243 ? -6.223 9.836 14.698 1.00 98.06 243 ILE A CA 1
ATOM 1973 C C . ILE A 1 243 ? -7.426 8.936 14.995 1.00 98.06 243 ILE A C 1
ATOM 1975 O O . ILE A 1 243 ? -8.557 9.418 14.968 1.00 98.06 243 ILE A O 1
ATOM 1979 N N . SER A 1 244 ? -7.194 7.672 15.361 1.00 98.25 244 SER A N 1
ATOM 1980 C CA . SER A 1 244 ? -8.265 6.731 15.713 1.00 98.25 244 SER A CA 1
ATOM 1981 C C . SER A 1 244 ? -9.123 7.256 16.863 1.00 98.25 244 SER A C 1
ATOM 1983 O O . SER A 1 244 ? -10.345 7.285 16.757 1.00 98.25 244 SER A O 1
ATOM 1985 N N . GLN A 1 245 ? -8.497 7.760 17.930 1.00 97.88 245 GLN A N 1
ATOM 1986 C CA . GLN A 1 245 ? -9.195 8.357 19.067 1.00 97.88 245 GLN A CA 1
ATOM 1987 C C . GLN A 1 245 ? -10.093 9.523 18.634 1.00 97.88 245 GLN A C 1
ATOM 1989 O O . GLN A 1 245 ? -11.241 9.616 19.065 1.00 97.88 245 GLN A O 1
ATOM 1994 N N . ARG A 1 246 ? -9.584 10.414 17.774 1.00 97.25 246 ARG A N 1
ATOM 1995 C CA . ARG A 1 246 ? -10.332 11.586 17.295 1.00 97.25 246 ARG A CA 1
ATOM 1996 C C . ARG A 1 246 ? -11.506 11.204 16.411 1.00 97.25 246 ARG A C 1
ATOM 1998 O O . ARG A 1 246 ? -12.575 11.790 16.561 1.00 97.25 246 ARG A O 1
ATOM 2005 N N . LEU A 1 247 ? -11.312 10.241 15.514 1.00 97.12 247 LEU A N 1
ATOM 2006 C CA . LEU A 1 247 ? -12.379 9.724 14.664 1.00 97.12 247 LEU A CA 1
ATOM 2007 C C . LEU A 1 247 ? -13.464 9.070 15.512 1.00 97.12 247 LEU A C 1
ATOM 2009 O O . LEU A 1 247 ? -14.625 9.432 15.383 1.00 97.12 247 LEU A O 1
ATOM 2013 N N . LEU A 1 248 ? -13.089 8.227 16.478 1.00 97.12 248 LEU A N 1
ATOM 2014 C CA . LEU A 1 248 ? -14.031 7.579 17.392 1.00 97.12 248 LEU A CA 1
ATOM 2015 C C . LEU A 1 248 ? -14.835 8.565 18.258 1.00 97.12 248 LEU A C 1
ATOM 2017 O O . LEU A 1 248 ? -15.845 8.174 18.831 1.00 97.12 248 LEU A O 1
ATOM 2021 N N . MET A 1 249 ? -14.442 9.835 18.369 1.00 95.38 249 MET A N 1
ATOM 2022 C CA . MET A 1 249 ? -15.231 10.874 19.050 1.00 95.38 249 MET A CA 1
ATOM 2023 C C . MET A 1 249 ? -16.242 11.584 18.132 1.00 95.38 249 MET A C 1
ATOM 2025 O O . MET A 1 249 ? -16.998 12.431 18.606 1.00 95.38 249 MET A O 1
ATOM 2029 N N . MET A 1 250 ? -16.262 11.283 16.832 1.00 93.06 250 MET A N 1
ATOM 2030 C CA . MET A 1 250 ? -17.169 11.925 15.882 1.00 93.06 250 MET A CA 1
ATOM 2031 C C . MET A 1 250 ? -18.588 11.366 15.978 1.00 93.06 250 MET A C 1
ATOM 2033 O O . MET A 1 250 ? -18.805 10.159 16.059 1.00 93.06 250 MET A O 1
ATOM 2037 N N . LEU A 1 251 ? -19.570 12.269 15.928 1.00 85.00 251 LEU A N 1
ATOM 2038 C CA . LEU A 1 251 ? -20.982 11.899 15.864 1.00 85.00 251 LEU A CA 1
ATOM 2039 C C . LEU A 1 251 ? -21.289 11.183 14.540 1.00 85.00 251 LEU A C 1
ATOM 2041 O O . LEU A 1 251 ? -20.778 11.574 13.492 1.00 85.00 251 LEU A O 1
ATOM 2045 N N . ASN A 1 252 ? -22.190 10.197 14.589 1.00 82.62 252 ASN A N 1
ATOM 2046 C CA . ASN A 1 252 ? -22.689 9.427 13.437 1.00 82.62 252 ASN A CA 1
ATOM 2047 C C . ASN A 1 252 ? -21.650 8.567 12.691 1.00 82.62 252 ASN A C 1
ATOM 2049 O O . ASN A 1 252 ? -21.935 8.115 11.579 1.00 82.62 252 ASN A O 1
ATOM 2053 N N . LEU A 1 253 ? -20.475 8.339 13.279 1.00 93.75 253 LEU A N 1
ATOM 2054 C CA . LEU A 1 253 ? -19.515 7.359 12.782 1.00 93.75 253 LEU A CA 1
ATOM 2055 C C . LEU A 1 253 ? -20.050 5.941 13.014 1.00 93.75 253 LEU A C 1
ATOM 2057 O O . LEU A 1 253 ? -20.397 5.602 14.142 1.00 93.75 253 LEU A O 1
ATOM 2061 N N . ASP A 1 254 ? -20.073 5.110 11.973 1.00 95.81 254 ASP A N 1
ATOM 2062 C CA . ASP A 1 254 ? -20.255 3.668 12.139 1.00 95.81 254 ASP A CA 1
ATOM 2063 C C . ASP A 1 254 ? -18.902 3.007 12.436 1.00 95.81 254 ASP A C 1
ATOM 2065 O O . ASP A 1 254 ? -18.025 2.923 11.577 1.00 95.81 254 ASP A O 1
ATOM 2069 N N . VAL A 1 255 ? -18.720 2.530 13.667 1.00 96.44 255 VAL A N 1
ATOM 2070 C CA . VAL A 1 255 ? -17.482 1.863 14.106 1.00 96.44 255 VAL A CA 1
ATOM 2071 C C . VAL A 1 255 ? -17.320 0.455 13.518 1.00 96.44 255 VAL A C 1
ATOM 2073 O O . VAL A 1 255 ? -16.212 -0.082 13.524 1.00 96.44 255 VAL A O 1
ATOM 2076 N N . ASN A 1 256 ? -18.399 -0.119 12.974 1.00 95.56 256 ASN A N 1
ATOM 2077 C CA . ASN A 1 256 ? -18.426 -1.414 12.293 1.00 95.56 256 ASN A CA 1
ATOM 2078 C C . ASN A 1 256 ? -18.383 -1.273 10.762 1.00 95.56 256 ASN A C 1
ATOM 2080 O O . ASN A 1 256 ? -18.610 -2.252 10.045 1.00 95.56 256 ASN A O 1
ATOM 2084 N N . THR A 1 257 ? -18.104 -0.077 10.243 1.00 93.25 257 THR A N 1
ATOM 2085 C CA . THR A 1 257 ? -17.912 0.172 8.808 1.00 93.25 257 THR A CA 1
ATOM 2086 C C . THR A 1 257 ? -16.769 -0.674 8.236 1.00 93.25 257 THR A C 1
ATOM 2088 O O . THR A 1 257 ? -15.838 -1.039 8.949 1.00 93.25 257 THR A O 1
ATOM 2091 N N . ASP A 1 258 ? -16.809 -0.990 6.943 1.00 89.19 258 ASP A N 1
ATOM 2092 C CA . ASP A 1 258 ? -15.633 -1.471 6.202 1.00 89.19 258 ASP A CA 1
ATOM 2093 C C . ASP A 1 258 ? -14.873 -0.322 5.509 1.00 89.19 258 ASP A C 1
ATOM 2095 O O . ASP A 1 258 ? -13.849 -0.532 4.854 1.00 89.19 258 ASP A O 1
ATOM 2099 N N . GLY A 1 259 ? -15.368 0.914 5.654 1.00 85.56 259 GLY A N 1
ATOM 2100 C CA . GLY A 1 259 ? -14.789 2.114 5.065 1.00 85.56 259 GLY A CA 1
ATOM 2101 C C . GLY A 1 259 ? -14.742 2.092 3.536 1.00 85.56 259 GLY A C 1
ATOM 2102 O O . GLY A 1 259 ? -13.988 2.868 2.953 1.00 85.56 259 GLY A O 1
ATOM 2103 N N . GLY A 1 260 ? -15.472 1.180 2.881 1.00 84.25 260 GLY A N 1
ATOM 2104 C CA . GLY A 1 260 ? -15.371 0.943 1.442 1.00 84.25 260 GLY A CA 1
ATOM 2105 C C . GLY A 1 260 ? -13.986 0.472 0.984 1.00 84.25 260 GLY A C 1
ATOM 2106 O O . GLY A 1 260 ? -13.654 0.612 -0.194 1.00 84.25 260 GLY A O 1
ATOM 2107 N N . LEU A 1 261 ? -13.148 -0.042 1.894 1.00 80.25 261 LEU A N 1
ATOM 2108 C CA . LEU A 1 261 ? -11.804 -0.491 1.549 1.00 80.25 261 LEU A CA 1
ATOM 2109 C C . LEU A 1 261 ? -11.826 -1.858 0.849 1.00 80.25 261 LEU A C 1
ATOM 2111 O O . LEU A 1 261 ? -12.640 -2.726 1.187 1.00 80.25 261 LEU A O 1
ATOM 2115 N N . PRO A 1 262 ? -10.890 -2.105 -0.090 1.00 71.69 262 PRO A N 1
ATOM 2116 C CA . PRO A 1 262 ? -10.724 -3.424 -0.682 1.00 71.69 262 PRO A CA 1
ATOM 2117 C C . PRO A 1 262 ? -10.520 -4.488 0.400 1.00 71.69 262 PRO A C 1
ATOM 2119 O O . PRO A 1 262 ? -9.693 -4.333 1.299 1.00 71.69 262 PRO A O 1
ATOM 2122 N N . GLY A 1 263 ? -11.277 -5.579 0.301 1.00 72.56 263 GLY A N 1
ATOM 2123 C CA . GLY A 1 263 ? -11.235 -6.665 1.277 1.00 72.56 263 GLY A CA 1
ATOM 2124 C C . GLY A 1 263 ? -12.182 -6.496 2.464 1.00 72.56 263 GLY A C 1
ATOM 2125 O O . GLY A 1 263 ? -12.151 -7.351 3.337 1.00 72.56 263 GLY A O 1
ATOM 2126 N N . GLY A 1 264 ? -13.024 -5.458 2.524 1.00 78.00 264 GLY A N 1
ATOM 2127 C CA . GLY A 1 264 ? -14.203 -5.424 3.408 1.00 78.00 264 GLY A CA 1
ATOM 2128 C C . GLY A 1 264 ? -13.923 -5.582 4.911 1.00 78.00 264 GLY A C 1
ATOM 2129 O O . GLY A 1 264 ? -14.820 -5.937 5.675 1.00 78.00 264 GLY A O 1
ATOM 2130 N N . ASN A 1 265 ? -12.676 -5.385 5.342 1.00 85.44 265 ASN A N 1
ATOM 2131 C CA . ASN A 1 265 ? -12.286 -5.538 6.736 1.00 85.44 265 ASN A CA 1
ATOM 2132 C C . ASN A 1 265 ? -12.724 -4.313 7.536 1.00 85.44 265 ASN A C 1
ATOM 2134 O O . ASN A 1 265 ? -12.618 -3.176 7.084 1.00 85.44 265 ASN A O 1
ATOM 2138 N N . LYS A 1 266 ? -13.196 -4.564 8.754 1.00 93.56 266 LYS A N 1
ATOM 2139 C CA . LYS A 1 266 ? -13.655 -3.532 9.687 1.00 93.56 266 LYS A CA 1
ATOM 2140 C C . LYS A 1 266 ? -12.497 -3.053 10.568 1.00 93.56 266 LYS A C 1
ATOM 2142 O O . LYS A 1 266 ? -11.528 -3.804 10.730 1.00 93.56 266 LYS A O 1
ATOM 2147 N N . PRO A 1 267 ? -12.586 -1.868 11.204 1.00 95.75 267 PRO A N 1
ATOM 2148 C CA . PRO A 1 267 ? -11.564 -1.372 12.126 1.00 95.75 267 PRO A CA 1
ATOM 2149 C C . PRO A 1 267 ? -11.138 -2.413 13.168 1.00 95.75 267 PRO A C 1
ATOM 2151 O O . PRO A 1 267 ? -9.943 -2.612 13.390 1.00 95.75 267 PRO A O 1
ATOM 2154 N N . LEU A 1 268 ? -12.100 -3.148 13.739 1.00 95.38 268 LEU A N 1
ATOM 2155 C CA . LEU A 1 268 ? -11.824 -4.222 14.694 1.00 95.38 268 LEU A CA 1
ATOM 2156 C C . LEU A 1 268 ? -10.955 -5.324 14.071 1.00 95.38 268 LEU A C 1
ATOM 2158 O O . LEU A 1 268 ? -9.901 -5.647 14.613 1.00 95.38 268 LEU A O 1
ATOM 2162 N N . GLY A 1 269 ? -11.331 -5.826 12.892 1.00 92.44 269 GLY A N 1
ATOM 2163 C CA . GLY A 1 269 ? -10.564 -6.836 12.157 1.00 92.44 269 GLY A CA 1
ATOM 2164 C C . GLY A 1 269 ? -9.132 -6.384 11.858 1.00 92.44 269 GLY A C 1
ATOM 2165 O O . GLY A 1 269 ? -8.186 -7.125 12.114 1.00 92.44 269 GLY A O 1
ATOM 2166 N N . TYR A 1 270 ? -8.948 -5.138 11.414 1.00 92.31 270 TYR A N 1
ATOM 2167 C CA . TYR A 1 270 ? -7.618 -4.572 11.173 1.00 92.31 270 TYR A CA 1
ATOM 2168 C C . TYR A 1 270 ? -6.748 -4.528 12.434 1.00 92.31 270 TYR A C 1
ATOM 2170 O O . TYR A 1 270 ? -5.594 -4.956 12.401 1.00 92.31 270 TYR A O 1
ATOM 2178 N N . THR A 1 271 ? -7.293 -4.055 13.557 1.00 94.06 271 THR A N 1
ATOM 2179 C CA . THR A 1 271 ? -6.542 -4.026 14.822 1.00 94.06 271 THR A CA 1
ATOM 2180 C C . THR A 1 271 ? -6.208 -5.425 15.337 1.00 94.06 271 THR A C 1
ATOM 2182 O O . THR A 1 271 ? -5.123 -5.605 15.884 1.00 94.06 271 THR A O 1
ATOM 2185 N N . THR A 1 272 ? -7.073 -6.424 15.104 1.00 91.31 272 THR A N 1
ATOM 2186 C CA . THR A 1 272 ? -6.760 -7.827 15.423 1.00 91.31 272 THR A CA 1
ATOM 2187 C C . THR A 1 272 ? -5.700 -8.420 14.516 1.00 91.31 272 THR A C 1
ATOM 2189 O O . THR A 1 272 ? -4.844 -9.135 15.005 1.00 91.31 272 THR A O 1
ATOM 2192 N N . TRP A 1 273 ? -5.704 -8.106 13.221 1.00 89.12 273 TRP A N 1
ATOM 2193 C CA . TRP A 1 273 ? -4.707 -8.634 12.292 1.00 89.12 273 TRP A CA 1
ATOM 2194 C C . TRP A 1 273 ? -3.305 -8.125 12.644 1.00 89.12 273 TRP A C 1
ATOM 2196 O O . TRP A 1 273 ? -2.347 -8.886 12.737 1.00 89.12 273 TRP A O 1
ATOM 2206 N N . TYR A 1 274 ? -3.186 -6.818 12.881 1.00 89.31 274 TYR A N 1
ATOM 2207 C CA . TYR A 1 274 ? -1.893 -6.164 13.090 1.00 89.31 274 TYR A CA 1
ATOM 2208 C C . TYR A 1 274 ? -1.473 -6.026 14.560 1.00 89.31 274 TYR A C 1
ATOM 2210 O O . TYR A 1 274 ? -0.364 -5.565 14.822 1.00 89.31 274 TYR A O 1
ATOM 2218 N N . GLY A 1 275 ? -2.317 -6.421 15.517 1.00 93.06 275 GLY A N 1
ATOM 2219 C CA . GLY A 1 275 ? -1.981 -6.390 16.943 1.00 93.06 275 GLY A CA 1
ATOM 2220 C C . GLY A 1 275 ? -2.032 -4.997 17.585 1.00 93.06 275 GLY A C 1
ATOM 2221 O O . GLY A 1 275 ? -1.323 -4.736 18.554 1.00 93.06 275 GLY A O 1
ATOM 2222 N N . HIS A 1 276 ? -2.852 -4.076 17.070 1.00 96.12 276 HIS A N 1
ATOM 2223 C CA . HIS A 1 276 ? -2.931 -2.692 17.571 1.00 96.12 276 HIS A CA 1
ATOM 2224 C C . HIS A 1 276 ? -3.798 -2.585 18.835 1.00 96.12 276 HIS A C 1
ATOM 2226 O O . HIS A 1 276 ? -4.923 -2.078 18.801 1.00 96.12 276 HIS A O 1
ATOM 2232 N N . GLU A 1 277 ? -3.269 -3.062 19.965 1.00 96.88 277 GLU A N 1
ATOM 2233 C CA . GLU A 1 277 ? -3.986 -3.228 21.242 1.00 96.88 277 GLU A CA 1
ATOM 2234 C C . GLU A 1 277 ? -4.685 -1.955 21.751 1.00 96.88 277 GLU A C 1
ATOM 2236 O O . GLU A 1 277 ? -5.826 -2.009 22.215 1.00 96.88 277 GLU A O 1
ATOM 2241 N N . ALA A 1 278 ? -4.032 -0.792 21.659 1.00 97.56 278 ALA A N 1
ATOM 2242 C CA . ALA A 1 278 ? -4.596 0.466 22.149 1.00 97.56 278 ALA A CA 1
ATOM 2243 C C . ALA A 1 278 ? -5.843 0.887 21.355 1.0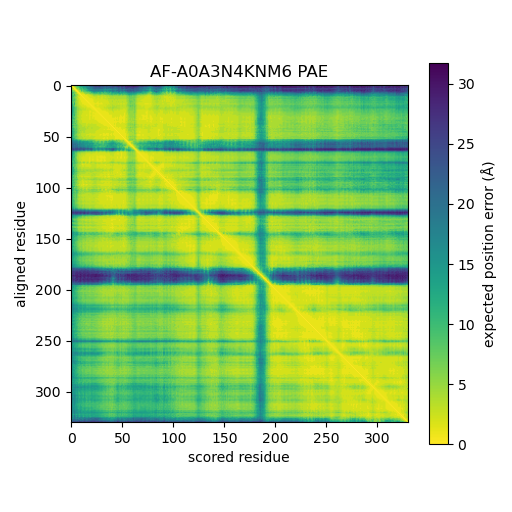0 97.56 278 ALA A C 1
ATOM 2245 O O . ALA A 1 278 ? -6.846 1.303 21.938 1.00 97.56 278 ALA A O 1
ATOM 2246 N N . ILE A 1 279 ? -5.808 0.735 20.028 1.00 98.19 279 ILE A N 1
ATOM 2247 C CA . ILE A 1 279 ? -6.947 1.040 19.153 1.00 98.19 279 ILE A CA 1
ATOM 2248 C C . ILE A 1 279 ? -8.051 0.008 19.349 1.00 98.19 279 ILE A C 1
ATOM 2250 O O . ILE A 1 279 ? -9.216 0.381 19.464 1.00 98.19 279 ILE A O 1
ATOM 2254 N N . PHE A 1 280 ? -7.681 -1.266 19.476 1.00 97.38 280 PHE A N 1
ATOM 2255 C CA . PHE A 1 280 ? -8.613 -2.342 19.790 1.00 97.38 280 PHE A CA 1
ATOM 2256 C C . PHE A 1 280 ? -9.405 -2.043 21.074 1.00 97.38 280 PHE A C 1
ATOM 2258 O O . PHE A 1 280 ? -10.633 -2.104 21.088 1.00 97.38 280 PHE A O 1
ATOM 2265 N N . LYS A 1 281 ? -8.720 -1.601 22.135 1.00 97.62 281 LYS A N 1
ATOM 2266 C CA . LYS A 1 281 ? -9.360 -1.186 23.389 1.00 97.62 281 LYS A CA 1
ATOM 2267 C C . LYS A 1 281 ? -10.293 0.017 23.214 1.00 97.62 281 LYS A C 1
ATOM 2269 O O . LYS A 1 281 ? -11.360 0.046 23.824 1.00 97.62 281 LYS A O 1
ATOM 2274 N N . MET A 1 282 ? -9.918 1.004 22.395 1.00 98.00 282 MET A N 1
ATOM 2275 C CA . MET A 1 282 ? -10.791 2.147 22.089 1.00 98.00 282 MET A CA 1
ATOM 2276 C C . MET A 1 282 ? -12.058 1.725 21.333 1.00 98.00 282 MET A C 1
ATOM 2278 O O . MET A 1 282 ? -13.124 2.274 21.602 1.00 98.00 282 MET A O 1
ATOM 2282 N N . LEU A 1 283 ? -11.953 0.752 20.421 1.00 97.50 283 LEU A N 1
ATOM 2283 C CA . LEU A 1 283 ? -13.096 0.191 19.696 1.00 97.50 283 LEU A CA 1
ATOM 2284 C C . LEU A 1 283 ? -14.021 -0.600 20.628 1.00 97.50 283 LEU A C 1
ATOM 2286 O O . LEU A 1 283 ? -15.226 -0.389 20.593 1.00 97.50 283 LEU A O 1
ATOM 2290 N N . LEU A 1 284 ? -13.478 -1.438 21.519 1.00 96.38 284 LEU A N 1
ATOM 2291 C CA . LEU A 1 284 ? -14.280 -2.197 22.491 1.00 96.38 284 LEU A CA 1
ATOM 2292 C C . LEU A 1 284 ? -15.044 -1.328 23.498 1.00 96.38 284 LEU A C 1
ATOM 2294 O O . LEU A 1 284 ? -16.022 -1.785 24.089 1.00 96.38 284 LEU A O 1
ATOM 2298 N N . ALA A 1 285 ? -14.594 -0.091 23.718 1.00 95.75 285 ALA A N 1
ATOM 2299 C CA . ALA A 1 285 ? -15.281 0.867 24.577 1.00 95.75 285 ALA A CA 1
ATOM 2300 C C . ALA A 1 285 ? -16.543 1.468 23.927 1.00 95.75 285 ALA A C 1
ATOM 2302 O O . ALA A 1 285 ? -17.255 2.229 24.581 1.00 95.75 285 ALA A O 1
ATOM 2303 N N . LYS A 1 286 ? -16.809 1.169 22.649 1.00 96.00 286 LYS A N 1
ATOM 2304 C CA . LYS A 1 286 ? -18.022 1.581 21.941 1.00 96.00 286 LYS A CA 1
ATOM 2305 C C . LYS A 1 286 ? -19.147 0.600 22.220 1.00 96.00 286 LYS A C 1
ATOM 2307 O O . LYS A 1 286 ? -18.945 -0.605 22.153 1.00 96.00 286 LYS A O 1
ATOM 2312 N N . GLU A 1 287 ? -20.320 1.114 22.568 1.00 92.44 287 GLU A N 1
ATOM 2313 C CA . GLU A 1 287 ? -21.463 0.273 22.945 1.00 92.44 287 GLU A CA 1
ATOM 2314 C C . GLU A 1 287 ? -21.988 -0.515 21.741 1.00 92.44 287 GLU A C 1
ATOM 2316 O O . GLU A 1 287 ? -22.395 -1.664 21.872 1.00 92.44 287 GLU A O 1
ATOM 2321 N N . GLU A 1 288 ? -21.923 0.099 20.564 1.00 94.31 288 GLU A N 1
ATOM 2322 C CA . GLU A 1 288 ? -22.407 -0.411 19.289 1.00 94.31 288 GLU A CA 1
ATOM 2323 C C . GLU A 1 288 ? -21.421 -1.344 18.559 1.00 94.31 288 GLU A C 1
ATOM 2325 O O . GLU A 1 288 ? -21.720 -1.785 17.450 1.00 94.31 288 GLU A O 1
ATOM 2330 N N . ILE A 1 289 ? -20.242 -1.629 19.128 1.00 96.38 289 ILE A N 1
ATOM 2331 C CA . ILE A 1 289 ? -19.221 -2.473 18.486 1.00 96.38 289 ILE A CA 1
ATOM 2332 C C . ILE A 1 289 ? -19.703 -3.924 18.333 1.00 96.38 289 ILE A C 1
ATOM 2334 O O . ILE A 1 289 ? -20.122 -4.559 19.299 1.00 96.38 289 ILE A O 1
ATOM 2338 N N . ASP A 1 290 ? -19.588 -4.474 17.125 1.00 95.62 290 ASP A N 1
ATOM 2339 C CA . ASP A 1 290 ? -19.860 -5.884 16.843 1.00 95.62 290 ASP A CA 1
ATOM 2340 C C . ASP A 1 290 ? -18.559 -6.697 16.880 1.00 95.62 290 ASP A C 1
ATOM 2342 O O . ASP A 1 290 ? -17.803 -6.780 15.902 1.00 95.62 290 ASP A O 1
ATOM 2346 N N . VAL A 1 291 ? -18.309 -7.327 18.031 1.00 95.31 291 VAL A N 1
ATOM 2347 C CA . VAL A 1 291 ? -17.119 -8.159 18.274 1.00 95.31 291 VAL A CA 1
ATOM 2348 C C . VAL A 1 291 ? -17.122 -9.488 17.514 1.00 95.31 291 VAL A C 1
ATOM 2350 O O . VAL A 1 291 ? -16.066 -10.105 17.366 1.00 95.31 291 VAL A O 1
ATOM 2353 N N . ASN A 1 292 ? -18.282 -9.914 17.005 1.00 94.00 292 ASN A N 1
ATOM 2354 C CA . ASN A 1 292 ? -18.449 -11.161 16.256 1.00 94.00 292 ASN A CA 1
ATOM 2355 C C . ASN A 1 292 ? -18.529 -10.932 14.744 1.00 94.00 292 ASN A C 1
ATOM 2357 O O . ASN A 1 292 ? -18.709 -11.889 13.986 1.00 94.00 292 ASN A O 1
ATOM 2361 N N . SER A 1 293 ? -18.391 -9.681 14.298 1.00 91.44 293 SER A N 1
ATOM 2362 C CA . SER A 1 293 ? -18.414 -9.345 12.882 1.00 91.44 293 SER A CA 1
ATOM 2363 C C . SER A 1 293 ? -17.359 -10.136 12.103 1.00 91.44 293 SER A C 1
ATOM 2365 O O . SER A 1 293 ? -16.211 -10.309 12.531 1.00 91.44 293 SER A O 1
ATOM 2367 N N . LYS A 1 294 ? -17.766 -10.640 10.935 1.00 89.25 294 LYS A N 1
ATOM 2368 C CA . LYS A 1 294 ? -16.888 -11.375 10.025 1.00 89.25 294 LYS A CA 1
ATOM 2369 C C . LYS A 1 294 ? -16.142 -10.423 9.094 1.00 89.25 294 LYS A C 1
ATOM 2371 O O . LYS A 1 294 ? -16.702 -9.445 8.597 1.00 89.25 294 LYS A O 1
ATOM 2376 N N . SER A 1 295 ? -14.882 -10.752 8.844 1.00 84.50 295 SER A N 1
ATOM 2377 C CA . SER A 1 295 ? -14.086 -10.222 7.738 1.00 84.50 295 SER A CA 1
ATOM 2378 C C . SER A 1 295 ? -14.607 -10.720 6.386 1.00 84.50 295 SER A C 1
ATOM 2380 O O . SER A 1 295 ? -15.446 -11.620 6.316 1.00 84.50 295 SER A O 1
ATOM 2382 N N . SER A 1 296 ? -14.062 -10.192 5.287 1.00 79.88 296 SER A N 1
ATOM 2383 C CA . SER A 1 296 ? -14.349 -10.723 3.943 1.00 79.88 296 SER A CA 1
ATOM 2384 C C . SER A 1 296 ? -13.908 -12.172 3.737 1.00 79.88 296 SER A C 1
ATOM 2386 O O . SER A 1 296 ? -14.437 -12.844 2.857 1.00 79.88 296 SER A O 1
ATOM 2388 N N . ALA A 1 297 ? -12.957 -12.651 4.542 1.00 83.88 297 ALA A N 1
ATOM 2389 C CA . ALA A 1 297 ? -12.522 -14.042 4.560 1.00 83.88 297 ALA A CA 1
ATOM 2390 C C . ALA A 1 297 ? -13.412 -14.930 5.451 1.00 83.88 297 ALA A C 1
ATOM 2392 O O . ALA A 1 297 ? -13.093 -16.094 5.660 1.00 83.88 297 ALA A O 1
ATOM 2393 N N . GLY A 1 298 ? -14.488 -14.385 6.029 1.00 88.06 298 GLY A N 1
ATOM 2394 C CA . GLY A 1 298 ? -15.392 -15.113 6.918 1.00 88.06 298 GLY A CA 1
ATOM 2395 C C . GLY A 1 298 ? -14.881 -15.273 8.355 1.00 88.06 298 GLY A C 1
ATOM 2396 O O . GLY A 1 298 ? -15.612 -15.775 9.207 1.00 88.06 298 GLY A O 1
ATOM 2397 N N . ASP A 1 299 ? -13.660 -14.824 8.660 1.00 89.62 299 ASP A N 1
ATOM 2398 C CA . ASP A 1 299 ? -13.067 -14.918 9.997 1.00 89.62 299 ASP A CA 1
ATOM 2399 C C . ASP A 1 299 ? -13.576 -13.810 10.929 1.00 89.62 299 ASP A C 1
ATOM 2401 O O . ASP A 1 299 ? -13.665 -12.650 10.519 1.00 89.62 299 ASP A O 1
ATOM 2405 N N . THR A 1 300 ? -13.832 -14.143 12.197 1.00 92.12 300 THR A N 1
ATOM 2406 C CA . THR A 1 300 ? -14.132 -13.177 13.267 1.00 92.12 300 THR A CA 1
ATOM 2407 C C . THR A 1 300 ? -12.856 -12.634 13.911 1.00 92.12 300 THR A C 1
ATOM 2409 O O . THR A 1 300 ? -11.777 -13.217 13.775 1.00 92.12 300 THR A O 1
ATOM 2412 N N . ALA A 1 301 ? -12.980 -11.553 14.688 1.00 91.88 301 ALA A N 1
ATOM 2413 C CA . ALA A 1 301 ? -11.876 -10.986 15.467 1.00 91.88 301 ALA A CA 1
ATOM 2414 C C . ALA A 1 301 ? -11.160 -12.035 16.344 1.00 91.88 301 ALA A C 1
ATOM 2416 O O . ALA A 1 301 ? -9.931 -12.041 16.422 1.00 91.88 301 ALA A O 1
ATOM 2417 N N . LEU A 1 302 ? -11.903 -12.964 16.959 1.00 93.69 302 LEU A N 1
ATOM 2418 C CA . LEU A 1 302 ? -11.329 -14.034 17.782 1.00 93.69 302 LEU A CA 1
ATOM 2419 C C . LEU A 1 302 ? -10.524 -15.043 16.949 1.00 93.69 302 LEU A C 1
ATOM 2421 O O . LEU A 1 302 ? -9.433 -15.437 17.361 1.00 93.69 302 LEU A O 1
ATOM 2425 N N . ILE A 1 303 ? -11.020 -15.419 15.764 1.00 91.56 303 ILE A N 1
ATOM 2426 C CA . ILE A 1 303 ? -10.308 -16.324 14.848 1.00 91.56 303 ILE A CA 1
ATOM 2427 C C . ILE A 1 303 ? -9.016 -15.672 14.349 1.00 91.56 303 ILE A C 1
ATOM 2429 O O . ILE A 1 303 ? -7.961 -16.303 14.394 1.00 91.56 303 ILE A O 1
ATOM 2433 N N . LEU A 1 304 ? -9.079 -14.409 13.915 1.00 89.88 304 LEU A N 1
ATOM 2434 C CA . LEU A 1 304 ? -7.907 -13.655 13.456 1.00 89.88 304 LEU A CA 1
ATOM 2435 C C . LEU A 1 304 ? -6.852 -13.544 14.560 1.00 89.88 304 LEU A C 1
ATOM 2437 O O . LEU A 1 304 ? -5.682 -13.837 14.342 1.00 89.88 304 LEU A O 1
ATOM 2441 N N . THR A 1 305 ? -7.281 -13.217 15.776 1.00 91.19 305 THR A N 1
ATOM 2442 C CA . THR A 1 305 ? -6.391 -13.109 16.935 1.00 91.19 305 THR A CA 1
ATOM 2443 C C . THR A 1 305 ? -5.692 -14.435 17.251 1.00 91.19 305 THR A C 1
ATOM 2445 O O . THR A 1 305 ? -4.502 -14.443 17.562 1.00 91.19 305 THR A O 1
ATOM 2448 N N . ALA A 1 306 ? -6.405 -15.562 17.148 1.00 90.06 306 ALA A N 1
ATOM 2449 C CA . ALA A 1 306 ? -5.827 -16.888 17.352 1.00 90.06 306 ALA A CA 1
ATOM 2450 C C . ALA A 1 306 ? -4.832 -17.280 16.244 1.00 90.06 306 ALA A C 1
ATOM 2452 O O . ALA A 1 306 ? -3.833 -17.932 16.540 1.00 90.06 306 ALA A O 1
ATOM 2453 N N . LYS A 1 307 ? -5.085 -16.874 14.989 1.00 90.38 307 LYS A N 1
ATOM 2454 C CA . LYS A 1 307 ? -4.170 -17.094 13.854 1.00 90.38 307 LYS A CA 1
ATOM 2455 C C . LYS A 1 307 ? -2.871 -16.300 14.009 1.00 90.38 307 LYS A C 1
ATOM 2457 O O . LYS A 1 307 ? -1.797 -16.857 13.803 1.00 90.38 307 LYS A O 1
ATOM 2462 N N . GLU A 1 308 ? -2.977 -15.033 14.400 1.00 91.00 308 GLU A N 1
ATOM 2463 C CA . GLU A 1 308 ? -1.838 -14.110 14.487 1.00 91.00 308 GLU A CA 1
ATOM 2464 C C . GLU A 1 308 ? -1.107 -14.157 15.845 1.00 91.00 308 GLU A C 1
ATOM 2466 O O . GLU A 1 308 ? 0.013 -13.667 15.967 1.00 91.00 308 GLU A O 1
ATOM 2471 N N . GLY A 1 309 ? -1.705 -14.771 16.873 1.00 92.31 309 GLY A N 1
ATOM 2472 C CA . GLY A 1 309 ? -1.071 -14.986 18.179 1.00 92.31 309 GLY A CA 1
ATOM 2473 C C . GLY A 1 309 ? -1.122 -13.790 19.138 1.00 92.31 309 GLY A C 1
ATOM 2474 O O . GLY A 1 309 ? -0.323 -13.720 20.072 1.00 92.31 309 GLY A O 1
ATOM 2475 N N . HIS A 1 310 ? -2.055 -12.850 18.953 1.00 93.50 310 HIS A N 1
ATOM 2476 C CA . HIS A 1 310 ? -2.156 -11.644 19.793 1.00 93.50 310 HIS A CA 1
ATOM 2477 C C . HIS A 1 310 ? -2.878 -11.920 21.124 1.00 93.50 310 HIS A C 1
ATOM 2479 O O . HIS A 1 310 ? -4.061 -11.620 21.297 1.00 93.50 310 HIS A O 1
ATOM 2485 N N . GLU A 1 311 ? -2.164 -12.489 22.099 1.00 94.19 311 GLU A N 1
ATOM 2486 C CA . GLU A 1 311 ? -2.732 -12.940 23.383 1.00 94.19 311 GLU A CA 1
ATOM 2487 C C . GLU A 1 311 ? -3.510 -11.864 24.159 1.00 94.19 311 GLU A C 1
ATOM 2489 O O . GLU A 1 311 ? -4.546 -12.160 24.761 1.00 94.19 311 GLU A O 1
ATOM 2494 N N . THR A 1 312 ? -3.028 -10.618 24.180 1.00 95.50 312 THR A N 1
ATOM 2495 C CA . THR A 1 312 ? -3.695 -9.524 24.906 1.00 95.50 312 THR A CA 1
ATOM 2496 C C . THR A 1 312 ? -5.057 -9.211 24.293 1.00 95.50 312 THR A C 1
ATOM 2498 O O . THR A 1 312 ? -6.036 -9.031 25.017 1.00 95.50 312 THR A O 1
ATOM 2501 N N . ILE A 1 313 ? -5.141 -9.202 22.959 1.00 96.12 313 ILE A N 1
ATOM 2502 C CA . ILE A 1 313 ? -6.395 -9.005 22.226 1.00 96.12 313 ILE A CA 1
ATOM 2503 C C . ILE A 1 313 ? -7.358 -10.163 22.506 1.00 96.12 313 ILE A C 1
ATOM 2505 O O . ILE A 1 313 ? -8.539 -9.924 22.755 1.00 96.12 313 ILE A O 1
ATOM 2509 N N . ALA A 1 314 ? -6.857 -11.401 22.570 1.00 95.19 314 ALA A N 1
ATOM 2510 C CA . ALA A 1 314 ? -7.686 -12.568 22.873 1.00 95.19 314 ALA A CA 1
ATOM 2511 C C . ALA A 1 314 ? -8.315 -12.460 24.265 1.00 95.19 314 ALA A C 1
ATOM 2513 O O . ALA A 1 314 ? -9.509 -12.698 24.423 1.00 95.19 314 ALA A O 1
ATOM 2514 N N . LYS A 1 315 ? -7.532 -12.047 25.269 1.00 95.81 315 LYS A N 1
ATOM 2515 C CA . LYS A 1 315 ? -8.038 -11.820 26.631 1.00 95.81 315 LYS A CA 1
ATOM 2516 C C . LYS A 1 315 ? -9.131 -10.752 26.646 1.00 95.81 315 LYS A C 1
ATOM 2518 O O . LYS A 1 315 ? -10.200 -11.009 27.186 1.00 95.81 315 LYS A O 1
ATOM 2523 N N . MET A 1 316 ? -8.907 -9.615 25.982 1.00 96.00 316 MET A N 1
ATOM 2524 C CA . MET A 1 316 ? -9.906 -8.542 25.889 1.00 96.00 316 MET A CA 1
ATOM 2525 C C . MET A 1 316 ? -11.209 -8.998 25.209 1.00 96.00 316 MET A C 1
ATOM 2527 O O . MET A 1 316 ? -12.290 -8.608 25.643 1.00 96.00 316 MET A O 1
ATOM 2531 N N . LEU A 1 317 ? -11.131 -9.839 24.169 1.00 95.50 317 LEU A N 1
ATOM 2532 C CA . LEU A 1 317 ? -12.314 -10.434 23.532 1.00 95.50 317 LEU A CA 1
ATOM 2533 C C . LEU A 1 317 ? -13.044 -11.408 24.460 1.00 95.50 317 LEU A C 1
ATOM 2535 O O . LEU A 1 317 ? -14.264 -11.369 24.537 1.00 95.50 317 LEU A O 1
ATOM 2539 N N . LEU A 1 318 ? -12.318 -12.273 25.170 1.00 95.19 318 LEU A N 1
ATOM 2540 C CA . LEU A 1 318 ? -12.908 -13.291 26.048 1.00 95.19 318 LEU A CA 1
ATOM 2541 C C . LEU A 1 318 ? -13.526 -12.710 27.331 1.00 95.19 318 LEU A C 1
ATOM 2543 O O . LEU A 1 318 ? -14.320 -13.381 27.985 1.00 95.19 318 LEU A O 1
ATOM 2547 N N . GLU A 1 319 ? -13.185 -11.472 27.687 1.00 95.62 319 GLU A N 1
ATOM 2548 C CA . GLU A 1 319 ? -13.815 -10.724 28.782 1.00 95.62 319 GLU A CA 1
ATOM 2549 C C . GLU A 1 319 ? -15.179 -10.123 28.395 1.00 95.62 319 GLU A C 1
ATOM 2551 O O . GLU A 1 319 ? -15.950 -9.719 29.271 1.00 95.62 319 GLU A O 1
ATOM 2556 N N . ARG A 1 320 ? -15.505 -10.060 27.097 1.00 93.38 320 ARG A N 1
ATOM 2557 C CA . ARG A 1 320 ? -16.802 -9.572 26.614 1.00 93.38 320 ARG A CA 1
ATOM 2558 C C . ARG A 1 320 ? -17.900 -10.598 26.880 1.00 93.38 320 ARG A C 1
ATOM 2560 O O . ARG A 1 320 ? -17.710 -11.794 26.707 1.00 93.38 320 ARG A O 1
ATOM 2567 N N . GLN A 1 321 ? -19.082 -10.125 27.268 1.00 93.00 321 GLN A N 1
ATOM 2568 C CA . GLN A 1 321 ? -20.231 -11.004 27.533 1.00 93.00 321 GLN A CA 1
ATOM 2569 C C . GLN A 1 321 ? -20.955 -11.449 26.258 1.00 93.00 321 GLN A C 1
ATOM 2571 O O . GLN A 1 321 ? -21.619 -12.479 26.255 1.00 93.00 321 GLN A O 1
ATOM 2576 N N . ASP A 1 322 ? -20.844 -10.663 25.193 1.00 94.12 322 ASP A N 1
ATOM 2577 C CA . ASP A 1 322 ? -21.490 -10.863 23.897 1.00 94.12 322 ASP A CA 1
ATOM 2578 C C . ASP A 1 322 ? -20.597 -11.593 22.881 1.00 94.12 322 ASP A C 1
ATOM 2580 O O . ASP A 1 322 ? -20.989 -11.735 21.727 1.00 94.12 322 ASP A O 1
ATOM 2584 N N . ILE A 1 323 ? -19.413 -12.070 23.281 1.00 95.50 323 ILE A N 1
ATOM 2585 C CA . ILE A 1 323 ? -18.514 -12.831 22.404 1.00 95.50 323 ILE A CA 1
ATOM 2586 C C . ILE A 1 323 ? -19.064 -14.238 22.126 1.00 95.50 323 ILE A C 1
ATOM 2588 O O . ILE A 1 323 ? -19.368 -15.002 23.043 1.00 95.50 323 ILE A O 1
ATOM 2592 N N . ASP A 1 324 ? -19.138 -14.616 20.851 1.00 94.38 324 ASP A N 1
ATOM 2593 C CA . ASP A 1 324 ? -19.403 -15.991 20.434 1.00 94.38 324 ASP A CA 1
ATOM 2594 C C . ASP A 1 324 ? -18.087 -16.718 20.140 1.00 94.38 324 ASP A C 1
ATOM 2596 O O . ASP A 1 324 ? -17.507 -16.639 19.055 1.00 94.38 324 ASP A O 1
ATOM 2600 N N . VAL A 1 325 ? -17.625 -17.484 21.127 1.00 93.19 325 VAL A N 1
ATOM 2601 C CA . VAL A 1 325 ? -16.394 -18.281 21.028 1.00 93.19 325 VAL A CA 1
ATOM 2602 C C . VAL A 1 325 ? -16.496 -19.464 20.059 1.00 93.19 325 VAL A C 1
ATOM 2604 O O . VAL A 1 325 ? -15.474 -20.055 19.720 1.00 93.19 325 VAL A O 1
ATOM 2607 N N . ASN A 1 326 ? -17.706 -19.828 19.618 1.00 90.19 326 ASN A N 1
ATOM 2608 C CA . ASN A 1 326 ? -17.948 -20.962 18.722 1.00 90.19 326 ASN A CA 1
ATOM 2609 C C . ASN A 1 326 ? -18.224 -20.534 17.275 1.00 90.19 326 ASN A C 1
ATOM 2611 O O . ASN A 1 326 ? -18.547 -21.386 16.437 1.00 90.19 326 ASN A O 1
ATOM 2615 N N . CYS A 1 327 ? -18.098 -19.240 16.971 1.00 84.88 327 CYS A N 1
ATOM 2616 C CA . CYS A 1 327 ? -18.210 -18.733 15.613 1.00 84.88 327 CYS A CA 1
ATOM 2617 C C . CYS A 1 327 ? -17.248 -19.478 14.680 1.00 84.88 327 CYS A C 1
ATOM 2619 O O . CYS A 1 327 ? -16.059 -19.631 14.961 1.00 84.88 327 CYS A O 1
ATOM 2621 N N . LYS A 1 328 ? -17.775 -19.941 13.546 1.00 82.75 328 LYS A N 1
ATOM 2622 C CA . LYS A 1 328 ? -16.988 -20.619 12.515 1.00 82.75 328 LYS A CA 1
ATOM 2623 C C . LYS A 1 328 ? -16.567 -19.622 11.444 1.00 82.75 328 LYS A C 1
ATOM 2625 O O . LYS A 1 328 ? -17.407 -18.851 10.967 1.00 82.75 328 LYS A O 1
ATOM 2630 N N . GLY A 1 329 ? -15.290 -19.690 11.068 1.00 74.69 329 GLY A N 1
ATOM 2631 C CA . GLY A 1 329 ? -14.815 -19.143 9.799 1.00 74.69 329 GLY A CA 1
ATOM 2632 C C . GLY A 1 329 ? -15.498 -19.851 8.629 1.00 74.69 329 GLY A C 1
ATOM 2633 O O . GLY A 1 329 ? -16.081 -20.927 8.820 1.00 74.69 329 GLY A O 1
ATOM 2634 N N . ASP A 1 330 ? -15.470 -19.220 7.460 1.00 69.88 330 ASP A N 1
ATOM 2635 C CA . ASP A 1 330 ? -16.061 -19.782 6.240 1.00 69.88 330 ASP A CA 1
ATOM 2636 C C . ASP A 1 330 ? -15.173 -20.858 5.591 1.00 69.88 330 ASP A C 1
ATOM 2638 O O . ASP A 1 330 ? -13.929 -20.810 5.763 1.00 69.88 330 ASP A O 1
#

Nearest PDB structures (foldseek):
  3v79-assembly1_K  TM=8.264E-01  e=9.249E-03  Homo sapiens
  5ybv-assembly1_B  TM=4.935E-01  e=3.757E-03  Homo sapiens
  6tmd-assembly1_A  TM=4.087E-01  e=1.462E-03  Homo sapiens
  8v0e-assembly2_B  TM=8.182E-01  e=2.213E-01  Homo sapiens
  4g8k-assembly2_B  TM=4.219E-01  e=5.852E-02  Homo sapiens

InterPro domains:
  IPR002110 Ankyrin repeat [PF12796] (232-327)
  IPR002110 Ankyrin repeat [SM00248] (194-225)
  IPR002110 Ankyrin repeat [SM00248] (263-293)
  IPR002110 Ankyrin repeat [SM00248] (297-327)
  IPR036770 Ankyrin repeat-containing domain superfamily [G3DSA:1.25.40.20] (174-330)
  IPR036770 Ankyrin repeat-containing domain superfamily [SSF48403] (168-328)
  IPR054471 GPI inositol-deacylase, winged helix domain [PF22939] (22-99)

Sequence (330 aa):
MVEIPAGLDQTFNAILHRIDAQLERSRTRARKALMLIHGAQRPLSSKELIQALDMDSRGEVRAGGLTTDTILDECQNFVVLDRKLDVFRFAHLSVNDFVKELFFEGVAHANMAEICLESLLWQKWQVALVKYALRYWDVHIRSSNTNNREYSLKLIKLQKDLLQPGERLWSFVDSLASFNCRFVGYRQAFLDQEIDTPWDVACRYGLIDMYLHFLDLIRSSSTFKTDIERGLCFAAAFGHENISQRLLMMLNLDVNTDGGLPGGNKPLGYTTWYGHEAIFKMLLAKEEIDVNSKSSAGDTALILTAKEGHETIAKMLLERQDIDVNCKGD

Solvent-accessible surface area (backbone atoms only — not comparable to full-atom values): 18235 Å² total; per-residue (Å²): 132,84,77,73,58,93,61,54,59,60,52,50,50,53,50,49,50,54,31,67,70,42,58,70,71,46,26,53,46,25,54,49,50,53,33,45,62,67,42,42,96,56,80,42,36,58,65,27,48,47,51,65,70,41,40,47,102,73,38,45,66,61,87,80,81,84,45,72,64,54,50,37,62,40,38,39,85,50,42,40,72,42,79,89,79,40,26,47,43,57,62,43,72,69,50,50,56,52,47,50,74,74,42,54,64,21,46,18,14,39,54,46,18,46,50,19,42,41,45,56,60,50,61,69,88,59,74,62,43,44,59,54,22,69,53,42,29,67,59,18,52,72,53,32,51,66,94,47,63,69,58,53,51,48,47,54,48,47,52,48,65,38,68,36,92,53,71,61,27,52,55,45,41,52,48,40,46,58,57,52,70,71,50,80,83,65,92,65,100,84,66,99,66,74,62,61,45,53,55,44,51,15,26,47,69,55,37,60,71,57,34,58,61,42,48,68,58,38,71,75,40,96,55,33,66,59,49,50,28,27,29,34,31,31,7,28,51,61,57,23,51,72,59,33,56,56,48,74,68,46,84,88,62,56,75,73,36,31,33,87,42,92,66,47,42,24,28,59,44,31,12,33,63,66,57,27,59,72,51,42,53,58,49,68,71,40,90,85,53,64,70,67,49,57,33,71,74,32,36,26,36,65,54,40,15,66,74,66,62,36,63,71,58,46,51,62,49,70,71,43,89,84,54,62,91,79,70,69,61,109

Secondary structure (DSSP, 8-state):
--PPPTTHHHHHHHHHHHHHTS-HHHHHHHHHHHHHHHH-SSPPBHHHHHHHHHB-TTS-B-SS---HHHHHHHHGGGEEEETTTTEEEESSHHHHHHHHHHS-HHHHHHHHHHHHHHHHHH--S-HHHHHHHHHHHHHHHHH---S-HHHHHHHHHHHHHHHSTTHHHHHHHHHHHHHHHHHTT---SS--S-PPPHHHHHHHHT-HHHHHHHHHHHTTSTTHHHHHHHHHHHHHHTT-HHHHHHHHTSTT--TT--TT-TT---HHHHHHHHT-HHHHHHHHT-TT--TTPBPTTS-BHHHHHHHHT-HHHHHHHHT-TT--TTPPP-

Mean predicted aligned error: 7.68 Å

pLDDT: mean 85.71, std 13.57, range [31.77, 98.25]